Protein AF-A0ABD1VNV2-F1 (afdb_monomer_lite)

Sequence (232 aa):
MNDRLPTHNQDLENWLPITASRKAKWWYSAFHNVTATVGAGVLGYSVLATFACVVRGSQHHEPVSHGVRSHTTAGIVFDVFNSMGTIAFAFAGHSVALEIQATIPSTPEKTSKKPMWQGVIVAYIIVAICYFSVGISGFWAFGDRVDDDVLVTLQKPRWVICTANFMVFLHVLGSYQIPSIMWLIIRGPSRWGFHWIASWVSILVGVLITLVGPIGGARYIILSAKDYKMFS

Organism: NCBI:txid205694

Secondary structure (DSSP, 8-state):
---PPPPHHHHHHHHSTTTS-----HHHHHHHHHHHHHHHHHHHHHHHHHHHHHHHHHH-------S-S--SHHHHHHHHHHHHHHHHHHT--HHHHHHHHHHS---SSS-THHHHHHHHHHHHHHHHHHHHHHHHHHHHHHGGG--SSHHHHH--SHHHHHHHHHHHHHHHHHHHHHHHHHHHHHH-PPTTSHHHHHHHHHHHHHHHHHHHHHHHHHHHHHHHHHT-----

pLDDT: mean 76.1, std 12.24, range [39.81, 94.75]

InterPro domains:
  IPR013057 Amino acid transporter, transmembrane domain [PF01490] (58-179)

Foldseek 3Di:
DDPDDDDPVNVVLCPFPVNNDDPDDPVVVVLVVLVVVLVVLLLVVLVVLLVLLQVLLVPDVDPAAQDALDPDPVVSVVVVVVVVVVVCVLPVCPVVLVVVLVVDDDDPVRHPVVVSVVVVVVVVVSSCCSVCSNVVSLCSRHHSNQDPDNVVVSVPPLVVVVVSLVSVLSVLCSPQQVVLVVCCVPVVDDPPDPSVVVSVVSNVVSVVCSVVSVVVVVVVVVVVVVPPPPDD

Radius of gyration: 23.85 Å; chains: 1; bounding box: 63×41×82 Å

Structure (mmCIF, N/CA/C/O backbone):
data_AF-A0ABD1VNV2-F1
#
_entry.id   AF-A0ABD1VNV2-F1
#
loop_
_atom_site.group_PDB
_atom_site.id
_atom_site.type_symbol
_atom_site.label_atom_id
_atom_site.label_alt_id
_atom_site.label_comp_id
_atom_site.label_asym_id
_atom_site.label_entity_id
_atom_site.label_seq_id
_atom_site.pdbx_PDB_ins_code
_atom_site.Cartn_x
_atom_site.Cartn_y
_atom_site.Cartn_z
_atom_site.occupancy
_atom_site.B_iso_or_equiv
_atom_site.auth_seq_id
_atom_site.auth_comp_id
_atom_site.auth_asym_id
_atom_site.auth_atom_id
_atom_site.pdbx_PDB_model_num
ATOM 1 N N . MET A 1 1 ? -41.559 7.547 40.991 1.00 40.16 1 MET A N 1
ATOM 2 C CA . MET A 1 1 ? -40.271 7.506 40.268 1.00 40.16 1 MET A CA 1
ATOM 3 C C . MET A 1 1 ? -39.242 6.983 41.244 1.00 40.16 1 MET A C 1
ATOM 5 O O . MET A 1 1 ? -39.076 7.590 42.289 1.00 40.16 1 MET A O 1
ATOM 9 N N . ASN A 1 2 ? -38.703 5.792 40.994 1.00 43.06 2 ASN A N 1
ATOM 10 C CA . ASN A 1 2 ? -37.785 5.117 41.907 1.00 43.06 2 ASN A CA 1
ATOM 11 C C . ASN A 1 2 ? -36.441 5.015 41.182 1.00 43.06 2 ASN A C 1
ATOM 13 O O . ASN A 1 2 ? -36.171 4.009 40.528 1.00 43.06 2 ASN A O 1
ATOM 17 N N . ASP A 1 3 ? -35.660 6.094 41.226 1.00 52.25 3 ASP A N 1
ATOM 18 C CA . ASP A 1 3 ? -34.311 6.130 40.662 1.00 52.25 3 ASP A CA 1
ATOM 19 C C . ASP A 1 3 ? -33.386 5.352 41.600 1.00 52.25 3 ASP A C 1
ATOM 21 O O . ASP A 1 3 ? -32.731 5.904 42.485 1.00 52.25 3 ASP A O 1
ATOM 25 N N . ARG A 1 4 ? -33.392 4.021 41.459 1.00 60.12 4 ARG A N 1
ATOM 26 C CA . ARG A 1 4 ? -32.390 3.175 42.105 1.00 60.12 4 ARG A CA 1
ATOM 27 C C . ARG A 1 4 ? -31.055 3.457 41.429 1.00 60.12 4 ARG A C 1
ATOM 29 O O . ARG A 1 4 ? -30.933 3.274 40.220 1.00 60.12 4 ARG A O 1
ATOM 36 N N . LEU A 1 5 ? -30.077 3.888 42.221 1.00 61.88 5 LEU A N 1
ATOM 37 C CA . LEU A 1 5 ? -28.687 3.987 41.789 1.00 61.88 5 LEU A CA 1
ATOM 38 C C . LEU A 1 5 ? -28.257 2.647 41.166 1.00 61.88 5 LEU A C 1
ATOM 40 O O . LEU A 1 5 ? -28.609 1.595 41.717 1.00 61.88 5 LEU A O 1
ATOM 44 N N . PRO A 1 6 ? -27.551 2.670 40.024 1.00 61.25 6 PRO A N 1
ATOM 45 C CA . PRO A 1 6 ? -27.071 1.452 39.396 1.00 61.25 6 PRO A CA 1
ATOM 46 C C . PRO A 1 6 ? -26.221 0.667 40.396 1.00 61.25 6 PRO A C 1
ATOM 48 O O . PRO A 1 6 ? -25.455 1.221 41.184 1.00 61.25 6 PRO A O 1
ATOM 51 N N . THR A 1 7 ? -26.428 -0.646 40.421 1.00 75.12 7 THR A N 1
ATOM 52 C CA . THR A 1 7 ? -25.630 -1.528 41.280 1.00 75.12 7 THR A CA 1
ATOM 53 C C . THR A 1 7 ? -24.227 -1.672 40.692 1.00 75.12 7 THR A C 1
ATOM 55 O O . THR A 1 7 ? -24.073 -1.656 39.474 1.00 75.12 7 THR A O 1
ATOM 58 N N . HIS A 1 8 ? -23.209 -1.887 41.530 1.00 72.62 8 HIS A N 1
ATOM 59 C CA . HIS A 1 8 ? -21.820 -2.084 41.084 1.00 72.62 8 HIS A CA 1
ATOM 60 C C . HIS A 1 8 ? -21.680 -3.114 39.941 1.00 72.62 8 HIS A C 1
ATOM 62 O O . HIS A 1 8 ? -20.870 -2.942 39.034 1.00 72.62 8 HIS A O 1
ATOM 68 N N . ASN A 1 9 ? -22.530 -4.147 39.940 1.00 68.12 9 ASN A N 1
ATOM 69 C CA . ASN A 1 9 ? -22.583 -5.151 38.877 1.00 68.12 9 ASN A CA 1
ATOM 70 C C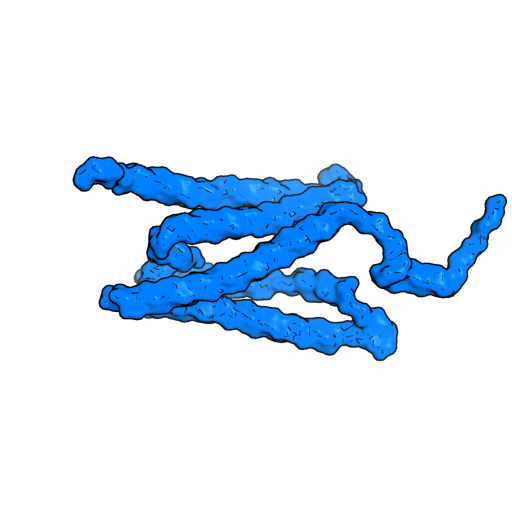 . ASN A 1 9 ? -23.111 -4.595 37.544 1.00 68.12 9 ASN A C 1
ATOM 72 O O . ASN A 1 9 ? -22.577 -4.949 36.502 1.00 68.12 9 ASN A O 1
ATOM 76 N N . GLN A 1 10 ? -24.096 -3.693 37.556 1.00 69.94 10 GLN A N 1
ATOM 77 C CA . GLN A 1 10 ? -24.565 -3.018 36.338 1.00 69.94 10 GLN A CA 1
ATOM 78 C C . GLN A 1 10 ? -23.513 -2.067 35.769 1.00 69.94 10 GLN A C 1
ATOM 80 O O . GLN A 1 10 ? -23.384 -1.963 34.551 1.00 69.94 10 GLN A O 1
ATOM 85 N N . ASP A 1 11 ? -22.741 -1.391 36.620 1.00 68.88 11 ASP A N 1
ATOM 86 C CA . ASP A 1 11 ? -21.642 -0.536 36.163 1.00 68.88 11 ASP A CA 1
ATOM 87 C C . ASP A 1 11 ? -20.523 -1.368 35.523 1.00 68.88 11 ASP A C 1
ATOM 89 O O . ASP A 1 11 ? -20.011 -1.005 34.463 1.00 68.88 11 ASP A O 1
ATOM 93 N N . LEU A 1 12 ? -20.198 -2.525 36.108 1.00 62.56 12 LEU A N 1
ATOM 94 C CA . LEU A 1 12 ? -19.259 -3.494 35.536 1.00 62.56 12 LEU A CA 1
ATOM 95 C C . LEU A 1 12 ? -19.761 -4.074 34.205 1.00 62.56 12 LEU A C 1
ATOM 97 O O . LEU A 1 12 ? -19.004 -4.117 33.235 1.00 62.56 12 LEU A O 1
ATOM 101 N N . GLU A 1 13 ? -21.032 -4.472 34.123 1.00 63.62 13 GLU A N 1
ATOM 102 C CA . GLU A 1 13 ? -21.649 -4.993 32.896 1.00 63.62 13 GLU A CA 1
ATOM 103 C C . GLU A 1 13 ? -21.717 -3.938 31.783 1.00 63.62 13 GLU A C 1
ATOM 105 O O . GLU A 1 13 ? -21.478 -4.249 30.616 1.00 63.62 13 GLU A O 1
ATOM 110 N N . ASN A 1 14 ? -21.991 -2.679 32.122 1.00 64.12 14 ASN A N 1
ATOM 111 C CA . ASN A 1 14 ? -22.011 -1.579 31.158 1.00 64.12 14 ASN A CA 1
ATOM 112 C C . ASN A 1 14 ? -20.605 -1.144 30.721 1.00 64.12 14 ASN A C 1
ATOM 114 O O . ASN A 1 14 ? -20.442 -0.610 29.621 1.00 64.12 14 ASN A O 1
ATOM 118 N N . TRP A 1 15 ? -19.593 -1.356 31.563 1.00 62.69 15 TRP A N 1
ATOM 119 C CA . TRP A 1 15 ? -18.197 -1.048 31.255 1.00 62.69 15 TRP A CA 1
ATOM 120 C C . TRP A 1 15 ? -17.535 -2.126 30.392 1.00 62.69 15 TRP A C 1
ATOM 122 O O . TRP A 1 15 ? -16.713 -1.818 29.526 1.00 62.69 15 TRP A O 1
ATOM 132 N N . LEU A 1 16 ? -17.908 -3.391 30.590 1.00 64.75 16 LEU A N 1
ATOM 133 C CA . LEU A 1 16 ? -17.385 -4.507 29.815 1.00 64.75 16 LEU A CA 1
ATOM 134 C C . LEU A 1 16 ? -17.865 -4.417 28.351 1.00 64.75 16 LEU A C 1
ATOM 136 O O . LEU A 1 16 ? -19.069 -4.464 28.084 1.00 64.75 16 LEU A O 1
ATOM 140 N N . PRO A 1 17 ? -16.949 -4.356 27.362 1.00 53.34 17 PRO A N 1
ATOM 141 C CA . PRO A 1 17 ? -17.312 -4.178 25.952 1.00 53.34 17 PRO A CA 1
ATOM 142 C C . PRO A 1 17 ? -18.168 -5.314 25.366 1.00 53.34 17 PRO A C 1
ATOM 144 O O . PRO A 1 17 ? -18.742 -5.146 24.294 1.00 53.34 17 PRO A O 1
ATOM 147 N N . ILE A 1 18 ? -18.259 -6.445 26.069 1.00 50.12 18 ILE A N 1
ATOM 148 C CA . ILE A 1 18 ? -18.971 -7.666 25.672 1.00 50.12 18 ILE A CA 1
ATOM 149 C C . ILE A 1 18 ? -20.440 -7.651 26.138 1.00 50.12 18 ILE A C 1
ATOM 151 O O . ILE A 1 18 ? -21.300 -8.218 25.473 1.00 50.12 18 ILE A O 1
ATOM 155 N N . THR A 1 19 ? -20.730 -7.006 27.273 1.00 48.44 19 THR A N 1
ATOM 156 C CA . THR A 1 19 ? -22.058 -6.975 27.922 1.00 48.44 19 THR A CA 1
ATOM 157 C C . THR A 1 19 ? -22.759 -5.625 27.782 1.00 48.44 19 THR A C 1
ATOM 159 O O . THR A 1 19 ? -23.974 -5.541 27.953 1.00 48.44 19 THR A O 1
ATOM 162 N N . ALA A 1 20 ? -22.031 -4.575 27.394 1.00 56.38 20 ALA A N 1
ATOM 163 C CA . ALA A 1 20 ? -22.611 -3.276 27.095 1.00 56.38 20 ALA A CA 1
ATOM 164 C C . ALA A 1 20 ? -23.600 -3.372 25.916 1.00 56.38 20 ALA A C 1
ATOM 166 O O . ALA A 1 20 ? -23.209 -3.628 24.774 1.00 56.38 20 ALA A O 1
ATOM 167 N N . SER A 1 21 ? -24.884 -3.104 26.175 1.00 48.59 21 SER A N 1
ATOM 168 C CA . SER A 1 21 ? -25.928 -2.991 25.149 1.00 48.59 21 SER A CA 1
ATOM 169 C C . SER A 1 21 ? -25.609 -1.838 24.188 1.00 48.59 21 SER A C 1
ATOM 171 O O . SER A 1 21 ? -26.029 -0.693 24.376 1.00 48.59 21 SER A O 1
ATOM 173 N N . ARG A 1 22 ? -24.881 -2.127 23.110 1.00 61.78 22 ARG A N 1
ATOM 174 C CA . ARG A 1 22 ? -24.717 -1.204 21.987 1.00 61.78 22 ARG A CA 1
ATOM 175 C C . ARG A 1 22 ? -25.823 -1.499 20.983 1.00 61.78 22 ARG A C 1
ATOM 177 O O . ARG A 1 22 ? -25.926 -2.619 20.49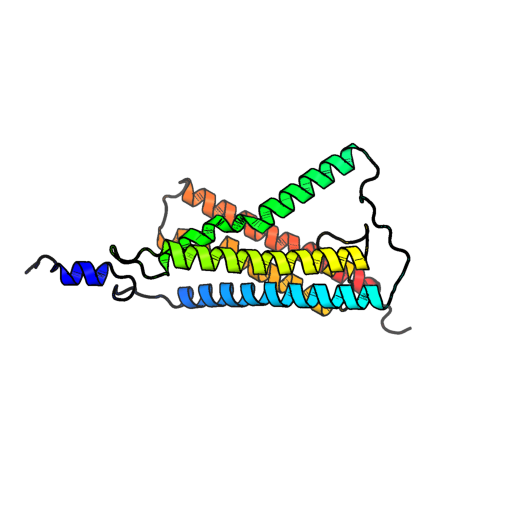3 1.00 61.78 22 ARG A O 1
ATOM 184 N N . LYS A 1 23 ? -26.632 -0.494 20.624 1.00 57.44 23 LYS A N 1
ATOM 185 C CA . LYS A 1 23 ? -27.475 -0.561 19.415 1.00 57.44 23 LYS A CA 1
ATOM 186 C C . LYS A 1 23 ? -26.546 -0.635 18.199 1.00 57.44 23 LYS A C 1
ATOM 188 O O . LYS A 1 23 ? -26.222 0.391 17.604 1.00 57.44 23 LYS A O 1
ATOM 193 N N . ALA A 1 24 ? -26.057 -1.832 17.882 1.00 57.41 24 ALA A N 1
ATOM 194 C CA . ALA A 1 24 ? -25.200 -2.081 16.738 1.00 57.41 24 ALA A CA 1
ATOM 195 C C . ALA A 1 24 ? -26.023 -1.846 15.472 1.00 57.41 24 ALA A C 1
ATOM 197 O O . ALA A 1 24 ? -27.024 -2.509 15.210 1.00 57.41 24 ALA A O 1
ATOM 198 N N . LYS A 1 25 ? -25.636 -0.825 14.718 1.00 73.81 25 LYS A N 1
ATOM 199 C CA . LYS A 1 25 ? -26.301 -0.452 13.476 1.00 73.81 25 LYS A CA 1
ATOM 200 C C . LYS A 1 25 ? -25.646 -1.219 12.320 1.00 73.81 25 LYS A C 1
ATOM 202 O O . LYS A 1 25 ? -24.433 -1.415 12.333 1.00 73.81 25 LYS A O 1
ATOM 207 N N . TRP A 1 26 ? -26.432 -1.660 11.336 1.00 72.56 26 TRP A N 1
ATOM 208 C CA . TRP A 1 26 ? -25.998 -2.578 10.263 1.00 72.56 26 TRP A CA 1
ATOM 209 C C . TRP A 1 26 ? -24.734 -2.122 9.510 1.00 72.56 26 TRP A C 1
ATOM 211 O O . TRP A 1 26 ? -23.932 -2.939 9.060 1.00 72.56 26 TRP A O 1
ATOM 221 N N . TRP A 1 27 ? -24.505 -0.814 9.432 1.00 64.81 27 TRP A N 1
ATOM 222 C CA . TRP A 1 27 ? -23.344 -0.237 8.763 1.00 64.81 27 TRP A CA 1
ATOM 223 C C . TRP A 1 27 ? -22.005 -0.485 9.467 1.00 64.81 27 TRP A C 1
ATOM 225 O O . TRP A 1 27 ? -20.975 -0.435 8.803 1.00 64.81 27 TRP A O 1
ATOM 235 N N . TYR A 1 28 ? -21.980 -0.782 10.774 1.00 67.00 28 TYR A N 1
ATOM 236 C CA . TYR A 1 28 ? -20.734 -1.169 11.451 1.00 67.00 28 TYR A CA 1
ATOM 237 C C . TYR A 1 28 ? -20.197 -2.492 10.895 1.00 67.00 28 TYR A C 1
ATOM 239 O O . TYR A 1 28 ? -19.009 -2.610 10.613 1.00 67.00 28 TYR A O 1
ATOM 247 N N . SER A 1 29 ? -21.084 -3.464 10.663 1.00 65.56 29 SER A N 1
ATOM 248 C CA . SER A 1 29 ? -20.717 -4.738 10.037 1.00 65.56 29 SER A CA 1
ATOM 249 C C . SER A 1 29 ? -20.282 -4.546 8.582 1.00 65.56 29 SER A C 1
ATOM 251 O O . SER A 1 29 ? -19.279 -5.122 8.166 1.00 65.56 29 SER A O 1
ATOM 253 N N . ALA A 1 30 ? -20.969 -3.675 7.834 1.00 66.94 30 ALA A N 1
ATOM 254 C CA . ALA A 1 30 ? -20.568 -3.333 6.472 1.00 66.94 30 ALA A CA 1
ATOM 255 C C . ALA A 1 30 ? -19.150 -2.734 6.422 1.00 66.94 30 ALA A C 1
ATOM 257 O O . ALA A 1 30 ? -18.347 -3.148 5.593 1.00 66.94 30 ALA A O 1
ATOM 258 N N . PHE A 1 31 ? -18.813 -1.823 7.342 1.00 69.69 31 PHE A N 1
ATOM 259 C CA . PHE A 1 31 ? -17.482 -1.216 7.416 1.00 69.69 31 PHE A CA 1
ATOM 260 C C . PHE A 1 31 ? -16.385 -2.249 7.707 1.00 69.69 31 PHE A C 1
ATOM 262 O O . PHE A 1 31 ? -15.401 -2.314 6.975 1.00 69.69 31 PHE A O 1
ATOM 269 N N . HIS A 1 32 ? -16.574 -3.116 8.707 1.00 67.38 32 HIS A N 1
ATOM 270 C CA . HIS A 1 32 ? -15.598 -4.166 9.016 1.00 67.38 32 HIS A CA 1
ATOM 271 C C . HIS A 1 32 ? -15.407 -5.156 7.860 1.00 67.38 32 HIS A C 1
ATOM 273 O O . HIS A 1 32 ? -14.273 -5.530 7.566 1.00 67.38 32 HIS A O 1
ATOM 279 N N . ASN A 1 33 ? -16.483 -5.534 7.161 1.00 67.62 33 ASN A N 1
ATOM 280 C CA . ASN A 1 33 ? -16.396 -6.414 5.995 1.00 67.62 33 ASN A CA 1
ATOM 281 C C . ASN A 1 33 ? -15.655 -5.754 4.827 1.00 67.62 33 ASN A C 1
ATOM 283 O O . ASN A 1 33 ? -14.863 -6.419 4.159 1.00 67.62 33 ASN A O 1
ATOM 287 N N . VAL A 1 34 ? -15.865 -4.455 4.593 1.00 67.00 34 VAL A N 1
ATOM 288 C CA . VAL A 1 34 ? -15.123 -3.698 3.575 1.00 67.00 34 VAL A CA 1
ATOM 289 C C . VAL A 1 34 ? -13.639 -3.649 3.935 1.00 67.00 34 VAL A C 1
ATOM 291 O O . VAL A 1 34 ? -12.812 -4.035 3.113 1.00 67.00 34 VAL A O 1
ATOM 294 N N . THR A 1 35 ? -13.289 -3.281 5.168 1.00 68.81 35 THR A N 1
ATOM 295 C CA . THR A 1 35 ? -11.889 -3.239 5.622 1.00 68.81 35 THR A CA 1
ATOM 296 C C . THR A 1 35 ? -11.214 -4.609 5.518 1.00 68.81 35 THR A C 1
ATOM 298 O O . THR A 1 35 ? -10.088 -4.703 5.033 1.00 68.81 35 THR A O 1
ATOM 301 N N . ALA A 1 36 ? -11.910 -5.686 5.894 1.00 68.69 36 ALA A N 1
ATOM 302 C CA . ALA A 1 36 ? -11.390 -7.049 5.800 1.00 68.69 36 ALA A CA 1
ATOM 303 C C . ALA A 1 36 ? -11.194 -7.511 4.345 1.00 68.69 36 ALA A C 1
ATOM 305 O O . ALA A 1 36 ? -10.143 -8.054 4.007 1.00 68.69 36 ALA A O 1
ATOM 306 N N . THR A 1 37 ? -12.173 -7.259 3.469 1.00 67.81 37 THR A N 1
ATOM 307 C CA . THR A 1 37 ? -12.099 -7.625 2.041 1.00 67.81 37 THR A CA 1
ATOM 308 C C . THR A 1 37 ? -10.954 -6.898 1.353 1.00 67.81 37 THR A C 1
ATOM 310 O O . THR A 1 37 ? -10.222 -7.473 0.551 1.00 67.81 37 THR A O 1
ATOM 313 N N . VAL A 1 38 ? -10.765 -5.630 1.699 1.00 67.56 38 VAL A N 1
ATOM 314 C CA . VAL A 1 38 ? -9.693 -4.821 1.142 1.00 67.56 38 VAL A CA 1
ATOM 315 C C . VAL A 1 38 ? -8.325 -5.255 1.673 1.00 67.56 38 VAL A C 1
ATOM 317 O O . VAL A 1 38 ? -7.397 -5.396 0.882 1.00 67.56 38 VAL A O 1
ATOM 320 N N . GLY A 1 39 ? -8.204 -5.559 2.969 1.00 69.06 39 GLY A N 1
ATOM 321 C CA . GLY A 1 39 ? -6.976 -6.120 3.541 1.00 69.06 39 GLY A CA 1
ATOM 322 C C . GLY A 1 39 ? -6.574 -7.448 2.889 1.00 69.06 39 GLY A C 1
ATOM 323 O O . GLY A 1 39 ? -5.413 -7.635 2.529 1.00 69.06 39 GLY A O 1
ATOM 324 N N . ALA A 1 40 ? -7.538 -8.342 2.649 1.00 69.69 40 ALA A N 1
ATOM 325 C CA . ALA A 1 40 ? -7.308 -9.577 1.899 1.00 69.69 40 ALA A CA 1
ATOM 326 C C . ALA A 1 40 ? -6.899 -9.303 0.439 1.00 69.69 40 ALA A C 1
ATOM 328 O O . ALA A 1 40 ? -6.005 -9.966 -0.087 1.00 69.69 40 ALA A O 1
ATOM 329 N N . GLY A 1 41 ? -7.504 -8.293 -0.196 1.00 73.69 41 GLY A N 1
ATOM 330 C CA . GLY A 1 41 ? -7.157 -7.846 -1.544 1.00 73.69 41 GLY A CA 1
ATOM 331 C C . GLY A 1 41 ? -5.705 -7.380 -1.669 1.00 73.69 41 GLY A C 1
ATOM 332 O O . GLY A 1 41 ? -5.031 -7.771 -2.616 1.00 73.69 41 GLY A O 1
ATOM 333 N N . VAL A 1 42 ? -5.190 -6.621 -0.695 1.00 73.69 42 VAL A N 1
ATOM 334 C CA . VAL A 1 42 ? -3.793 -6.139 -0.686 1.00 73.69 42 VAL A CA 1
ATOM 335 C C . VAL A 1 42 ? -2.789 -7.293 -0.575 1.00 73.69 42 VAL A C 1
ATOM 337 O O . VAL A 1 42 ? -1.766 -7.287 -1.258 1.00 73.69 42 VAL A O 1
ATOM 340 N N . LEU A 1 43 ? -3.087 -8.313 0.234 1.00 80.06 43 LEU A N 1
ATOM 341 C CA . LEU A 1 43 ? -2.235 -9.504 0.349 1.00 80.06 43 LEU A CA 1
ATOM 342 C C . LEU A 1 43 ? -2.289 -10.382 -0.909 1.00 80.06 43 LEU A C 1
ATOM 344 O O . LEU A 1 43 ? -1.264 -10.879 -1.365 1.00 80.06 43 LEU A O 1
ATOM 348 N N . GLY A 1 44 ? -3.471 -10.564 -1.503 1.00 81.62 44 GLY A N 1
ATOM 349 C CA . GLY A 1 44 ? -3.593 -11.276 -2.779 1.00 81.62 44 GLY A CA 1
ATOM 350 C C . GLY A 1 44 ? -2.874 -10.544 -3.915 1.00 81.62 44 GLY A C 1
ATOM 351 O O . GLY A 1 44 ? -2.251 -11.168 -4.775 1.00 81.62 44 GLY A O 1
ATOM 352 N N . TYR A 1 45 ? -2.914 -9.214 -3.879 1.00 80.94 45 TYR A N 1
ATOM 353 C CA . TYR A 1 45 ? -2.254 -8.349 -4.840 1.00 80.94 45 TYR A CA 1
ATOM 354 C C . TYR A 1 45 ? -0.731 -8.483 -4.810 1.00 80.94 45 TYR A C 1
ATOM 356 O O . TYR A 1 45 ? -0.124 -8.653 -5.867 1.00 80.94 45 TYR A O 1
ATOM 364 N N . SER A 1 46 ? -0.115 -8.465 -3.623 1.00 88.19 46 SER A N 1
ATOM 365 C CA . SER A 1 46 ? 1.341 -8.600 -3.503 1.00 88.19 46 SER A CA 1
ATOM 366 C C . SER A 1 46 ? 1.829 -9.936 -4.063 1.00 88.19 46 SER A C 1
ATOM 368 O O . SER A 1 46 ? 2.751 -9.958 -4.874 1.00 88.19 46 SER A O 1
ATOM 370 N N . VAL A 1 47 ? 1.151 -11.039 -3.732 1.00 88.44 47 VAL A N 1
ATOM 371 C CA . VAL A 1 47 ? 1.486 -12.376 -4.247 1.00 88.44 47 VAL A CA 1
ATOM 372 C C . VAL A 1 47 ? 1.374 -12.432 -5.772 1.00 88.44 47 VAL A C 1
ATOM 374 O O . VAL A 1 47 ? 2.282 -12.935 -6.438 1.00 88.44 47 VAL A O 1
ATOM 377 N N . LEU A 1 48 ? 0.288 -11.897 -6.338 1.00 86.31 48 LEU A N 1
ATOM 378 C CA . LEU A 1 48 ? 0.083 -11.874 -7.785 1.00 86.31 48 LEU A CA 1
ATOM 379 C C . LEU A 1 48 ? 1.147 -11.029 -8.495 1.00 86.31 48 LEU A C 1
ATOM 381 O O . LEU A 1 48 ? 1.691 -11.465 -9.509 1.00 86.31 48 LEU A O 1
ATOM 385 N N . ALA A 1 49 ? 1.455 -9.848 -7.958 1.00 87.62 49 ALA A N 1
ATOM 386 C CA . ALA A 1 49 ? 2.472 -8.957 -8.501 1.00 87.62 49 ALA A CA 1
ATOM 387 C C . ALA A 1 49 ? 3.857 -9.613 -8.467 1.00 87.62 49 ALA A C 1
ATOM 389 O O . ALA A 1 49 ? 4.534 -9.647 -9.494 1.00 87.62 49 ALA A O 1
ATOM 390 N N . THR A 1 50 ? 4.250 -10.212 -7.337 1.00 92.06 50 THR A N 1
ATOM 391 C CA . THR A 1 50 ? 5.514 -10.949 -7.220 1.00 92.06 50 THR A CA 1
ATOM 392 C C . THR A 1 50 ? 5.590 -12.080 -8.236 1.00 92.06 50 THR A C 1
ATOM 394 O O . THR A 1 50 ? 6.571 -12.181 -8.971 1.00 92.06 50 THR A O 1
ATOM 397 N N . PHE A 1 51 ? 4.552 -12.912 -8.324 1.00 90.06 51 PHE A N 1
ATOM 398 C CA . PHE A 1 51 ? 4.532 -14.028 -9.266 1.00 90.06 51 PHE A CA 1
ATOM 399 C C . PHE A 1 51 ? 4.643 -13.547 -10.717 1.00 90.06 51 PHE A C 1
ATOM 401 O O . PHE A 1 51 ? 5.452 -14.067 -11.484 1.00 90.06 51 PHE A O 1
ATOM 408 N N . ALA A 1 52 ? 3.882 -12.515 -11.087 1.00 88.06 52 ALA A N 1
ATOM 409 C CA . ALA A 1 52 ? 3.912 -11.947 -12.428 1.00 88.06 52 ALA A CA 1
ATOM 410 C C . ALA A 1 52 ? 5.291 -11.364 -12.782 1.00 88.06 52 ALA A C 1
ATOM 412 O O . ALA A 1 52 ? 5.773 -11.589 -13.893 1.00 88.06 52 ALA A O 1
ATOM 413 N N . CYS A 1 53 ? 5.947 -10.676 -11.841 1.00 89.81 53 CYS A N 1
ATOM 414 C CA . CYS A 1 53 ? 7.299 -10.146 -12.031 1.00 89.81 53 CYS A CA 1
ATOM 415 C C . CYS A 1 53 ? 8.328 -11.266 -12.206 1.00 89.81 53 CYS A C 1
ATOM 417 O O . CYS A 1 53 ? 9.110 -11.231 -13.152 1.00 89.81 53 CYS A O 1
ATOM 419 N N . VAL A 1 54 ? 8.289 -12.297 -11.355 1.00 91.56 54 VAL A N 1
ATOM 420 C CA . VAL A 1 54 ? 9.204 -13.447 -11.446 1.00 91.56 54 VAL A CA 1
ATOM 421 C C . VAL A 1 54 ? 9.046 -14.175 -12.781 1.00 91.56 54 VAL A C 1
ATOM 423 O O . VAL A 1 54 ? 10.039 -14.459 -13.451 1.00 91.56 54 VAL A O 1
ATOM 426 N N . VAL A 1 55 ? 7.809 -14.440 -13.208 1.00 88.75 55 VAL A N 1
ATOM 427 C CA . VAL A 1 55 ? 7.541 -15.097 -14.495 1.00 88.75 55 VAL A CA 1
ATOM 428 C C . VAL A 1 55 ? 8.038 -14.238 -15.656 1.00 88.75 55 VAL A C 1
ATOM 430 O O . VAL A 1 55 ? 8.704 -14.755 -16.553 1.00 88.75 55 VAL A O 1
ATOM 433 N N . ARG A 1 56 ? 7.775 -12.926 -15.634 1.00 85.25 56 ARG A N 1
ATOM 434 C CA . ARG A 1 56 ? 8.247 -12.006 -16.677 1.00 85.25 56 ARG A CA 1
ATOM 435 C C . ARG A 1 56 ? 9.763 -11.941 -16.761 1.00 85.25 56 ARG A C 1
ATOM 437 O O . ARG A 1 56 ? 10.287 -12.125 -17.856 1.00 85.25 56 ARG A O 1
ATOM 444 N N . GLY A 1 57 ? 10.442 -11.724 -15.636 1.00 86.50 57 GLY A N 1
ATOM 445 C CA . GLY A 1 57 ? 11.903 -11.675 -15.596 1.00 86.50 57 GLY A CA 1
ATOM 446 C C . GLY A 1 57 ? 12.529 -13.003 -16.028 1.00 86.50 57 GLY A C 1
ATOM 447 O O . GLY A 1 57 ? 13.524 -13.018 -16.742 1.00 86.50 57 GLY A O 1
ATOM 448 N N . SER A 1 58 ? 11.900 -14.139 -15.706 1.00 86.56 58 SER A N 1
ATOM 449 C CA . SER A 1 58 ? 12.381 -15.452 -16.147 1.00 86.56 58 SER A CA 1
ATOM 450 C C . SER A 1 58 ? 12.210 -15.688 -17.652 1.00 86.56 58 SER A C 1
ATOM 452 O O . SER A 1 58 ? 13.097 -16.282 -18.262 1.00 86.56 58 SER A O 1
ATOM 454 N N . GLN A 1 59 ? 11.095 -15.258 -18.253 1.00 82.88 59 GLN A N 1
ATOM 455 C CA . GLN A 1 59 ? 10.769 -15.530 -19.661 1.00 82.88 59 GLN A CA 1
ATOM 456 C C . GLN A 1 59 ? 11.380 -14.527 -20.649 1.00 82.88 59 GLN A C 1
ATOM 458 O O . GLN A 1 59 ? 11.651 -14.888 -21.792 1.00 82.88 59 GLN A O 1
ATOM 463 N N . HIS A 1 60 ? 11.590 -13.278 -20.234 1.00 70.12 60 HIS A N 1
ATOM 464 C CA . HIS A 1 60 ? 12.087 -12.197 -21.081 1.00 70.12 60 HIS A CA 1
ATOM 465 C C . HIS A 1 60 ? 13.300 -11.524 -20.430 1.00 70.12 60 HIS A C 1
ATOM 467 O O . HIS A 1 60 ? 13.201 -10.412 -19.918 1.00 70.12 60 HIS A O 1
ATOM 473 N N . HIS A 1 61 ? 14.455 -12.194 -20.470 1.00 63.66 61 HIS A N 1
ATOM 474 C CA . HIS A 1 61 ? 15.742 -11.595 -20.100 1.00 63.66 61 HIS A CA 1
ATOM 475 C C . HIS A 1 61 ? 16.219 -10.638 -21.207 1.00 63.66 61 HIS A C 1
ATOM 477 O O . HIS A 1 61 ? 17.160 -10.930 -21.945 1.00 63.66 61 HIS A O 1
ATOM 483 N N . GLU A 1 62 ? 15.556 -9.493 -21.358 1.00 70.31 62 GLU A N 1
ATOM 484 C CA . GLU A 1 62 ? 16.209 -8.359 -22.010 1.00 70.31 62 GLU A CA 1
ATOM 485 C C . GLU A 1 62 ? 17.251 -7.758 -21.053 1.00 70.31 62 GLU A C 1
ATOM 487 O O . GLU A 1 62 ? 17.047 -7.779 -19.837 1.00 70.31 62 GLU A O 1
ATOM 492 N N . PRO A 1 63 ? 18.382 -7.233 -21.556 1.00 73.94 63 PRO A N 1
ATOM 493 C CA . PRO A 1 63 ? 19.370 -6.580 -20.708 1.00 73.94 63 PRO A CA 1
ATOM 494 C C . PRO A 1 63 ? 18.755 -5.341 -20.041 1.00 73.94 63 PRO A C 1
ATOM 496 O O . PRO A 1 63 ? 18.552 -4.304 -20.674 1.00 73.94 63 PRO A O 1
ATOM 499 N N . VAL A 1 64 ? 18.452 -5.467 -18.748 1.00 85.06 64 VAL A N 1
ATOM 500 C CA . VAL A 1 64 ? 17.912 -4.402 -17.896 1.00 85.06 64 VAL A CA 1
ATOM 501 C C . VAL A 1 64 ? 19.031 -3.726 -17.099 1.00 85.06 64 VAL A C 1
ATOM 503 O O . VAL A 1 64 ? 19.929 -4.374 -16.555 1.00 85.06 64 VAL A O 1
ATOM 506 N N . SER A 1 65 ? 18.990 -2.395 -17.055 1.00 87.62 65 SER A N 1
ATOM 507 C CA . SER A 1 65 ? 19.925 -1.574 -16.286 1.00 87.62 65 SER A CA 1
ATOM 508 C C . SER A 1 65 ? 19.463 -1.504 -14.833 1.00 87.62 65 SER A C 1
ATOM 510 O O . SER A 1 65 ? 18.300 -1.231 -14.558 1.00 87.62 65 SER A O 1
ATOM 512 N N . HIS A 1 66 ? 20.377 -1.746 -13.897 1.00 86.19 66 HIS A N 1
ATOM 513 C CA . HIS A 1 66 ? 20.093 -1.753 -12.457 1.00 86.19 66 HIS A CA 1
ATOM 514 C C . HIS A 1 66 ? 20.659 -0.506 -11.762 1.00 86.19 66 HIS A C 1
ATOM 516 O O . HIS A 1 66 ? 21.227 -0.582 -10.673 1.00 86.19 66 HIS A O 1
ATOM 522 N N . GLY A 1 67 ? 20.559 0.642 -12.430 1.00 84.69 67 GLY A N 1
ATOM 523 C CA . GLY A 1 67 ? 21.074 1.917 -11.945 1.00 84.69 67 GLY A CA 1
ATOM 524 C C . GLY A 1 67 ? 20.050 2.755 -11.183 1.00 84.69 67 GLY A C 1
ATOM 525 O O . GLY A 1 67 ? 18.885 2.393 -11.024 1.00 84.69 67 GLY A O 1
ATOM 526 N N . VAL A 1 68 ? 20.504 3.925 -10.736 1.00 85.00 68 VAL A N 1
ATOM 527 C CA . VAL A 1 68 ? 19.611 4.988 -10.265 1.00 85.00 68 VAL A CA 1
ATOM 528 C C . VAL A 1 68 ? 18.943 5.625 -11.481 1.00 85.00 68 VAL A C 1
ATOM 530 O O . VAL A 1 68 ? 19.615 5.921 -12.468 1.00 85.00 68 VAL A O 1
ATOM 533 N N . ARG A 1 69 ? 17.627 5.846 -11.405 1.00 85.12 69 ARG A N 1
ATOM 534 C CA . ARG A 1 69 ? 16.825 6.402 -12.505 1.00 85.12 69 ARG A CA 1
ATOM 535 C C . ARG A 1 69 ? 17.272 7.810 -12.918 1.00 85.12 69 ARG A C 1
ATOM 537 O O . ARG A 1 69 ? 17.286 8.127 -14.104 1.00 85.12 69 ARG A O 1
ATOM 544 N N . SER A 1 70 ? 17.624 8.661 -11.957 1.00 87.56 70 SER A N 1
ATOM 545 C CA . SER A 1 70 ? 18.088 10.023 -12.227 1.00 87.56 70 SER A CA 1
ATOM 546 C C . SER A 1 70 ? 19.578 10.093 -12.566 1.00 87.56 70 SER A C 1
ATOM 548 O O . SER A 1 70 ? 20.421 9.583 -11.834 1.00 87.56 70 SER A O 1
ATOM 550 N N . HIS A 1 71 ? 19.917 10.838 -13.623 1.00 89.75 71 HIS A N 1
ATOM 551 C CA . HIS A 1 71 ? 21.308 11.082 -14.041 1.00 89.75 71 HIS A CA 1
ATOM 552 C C . HIS A 1 71 ? 21.897 12.412 -13.537 1.00 89.75 71 HIS A C 1
ATOM 554 O O . HIS A 1 71 ? 23.067 12.700 -13.780 1.00 89.75 71 HIS A O 1
ATOM 560 N N . THR A 1 72 ? 21.105 13.243 -12.852 1.00 94.31 72 THR A N 1
ATOM 561 C CA . THR A 1 72 ? 21.571 14.508 -12.262 1.00 94.31 72 THR A CA 1
ATOM 562 C C . THR A 1 72 ? 21.671 14.391 -10.748 1.00 94.31 72 THR A C 1
ATOM 564 O O . THR A 1 72 ? 20.850 13.728 -10.119 1.00 94.31 72 THR A O 1
ATOM 567 N N . THR A 1 73 ? 22.628 15.093 -10.136 1.00 93.75 73 THR A N 1
ATOM 568 C CA . THR A 1 73 ? 22.788 15.113 -8.672 1.00 93.75 73 THR A CA 1
ATOM 569 C C . THR A 1 73 ? 21.510 15.553 -7.958 1.00 93.75 73 THR A C 1
ATOM 571 O O . THR A 1 73 ? 21.121 14.943 -6.969 1.00 93.75 73 THR A O 1
ATOM 574 N N . ALA A 1 74 ? 20.820 16.574 -8.478 1.00 94.06 74 ALA A N 1
ATOM 575 C CA . ALA A 1 74 ? 19.556 17.036 -7.909 1.00 94.06 74 ALA A CA 1
ATOM 576 C C . ALA A 1 74 ? 18.451 15.971 -8.010 1.00 94.06 74 ALA A C 1
ATOM 578 O O . ALA A 1 74 ? 17.759 15.732 -7.025 1.00 94.06 74 ALA A O 1
ATOM 579 N N . GLY A 1 75 ? 18.323 15.297 -9.160 1.00 91.88 75 GLY A N 1
ATOM 580 C CA . GLY A 1 75 ? 17.351 14.216 -9.340 1.00 91.88 75 GLY A CA 1
ATOM 581 C C . GLY A 1 75 ? 17.597 13.053 -8.383 1.00 91.88 75 GLY A C 1
ATOM 582 O O . GLY A 1 75 ? 16.672 12.612 -7.717 1.00 91.88 75 GLY A O 1
ATOM 583 N N . ILE A 1 76 ? 18.857 12.641 -8.211 1.00 92.69 76 ILE A N 1
ATOM 584 C CA . ILE A 1 76 ? 19.230 11.584 -7.257 1.00 92.69 76 ILE A CA 1
ATOM 585 C C . ILE A 1 76 ? 18.835 11.970 -5.824 1.00 92.69 76 ILE A C 1
ATOM 587 O O . ILE A 1 76 ? 18.294 11.147 -5.091 1.00 92.69 76 ILE A O 1
ATOM 591 N N . VAL A 1 77 ? 19.066 13.223 -5.417 1.00 94.75 77 VAL A N 1
ATOM 592 C CA . VAL A 1 77 ? 18.657 13.709 -4.089 1.00 94.75 77 VAL A CA 1
ATOM 593 C C . VAL A 1 77 ? 17.136 13.637 -3.925 1.00 94.75 77 VAL A C 1
ATOM 595 O O . VAL A 1 77 ? 16.659 13.139 -2.906 1.00 94.75 77 VAL A O 1
ATOM 598 N N . PHE A 1 78 ? 16.368 14.086 -4.921 1.00 92.62 78 PHE A N 1
ATOM 599 C CA . PHE A 1 78 ? 14.907 13.997 -4.882 1.00 92.62 78 PHE A CA 1
ATOM 600 C C . PHE A 1 78 ? 14.403 12.550 -4.864 1.00 92.62 78 PHE A C 1
ATOM 602 O O . PHE A 1 78 ? 13.491 12.256 -4.093 1.00 92.62 78 PHE A O 1
ATOM 609 N N . ASP A 1 79 ? 15.016 11.646 -5.628 1.00 89.88 79 ASP A N 1
ATOM 610 C CA . ASP A 1 79 ? 14.679 10.218 -5.634 1.00 89.88 79 ASP A CA 1
ATOM 611 C C . ASP A 1 79 ? 14.909 9.591 -4.251 1.00 89.88 79 ASP A C 1
ATOM 613 O O . ASP A 1 79 ? 14.054 8.859 -3.749 1.00 89.88 79 ASP A O 1
ATOM 617 N N . VAL A 1 80 ? 16.014 9.936 -3.576 1.00 92.50 80 VAL A N 1
ATOM 618 C CA . VAL A 1 80 ? 16.288 9.487 -2.201 1.00 92.50 80 VAL A CA 1
ATOM 619 C C . VAL A 1 80 ? 15.200 9.973 -1.245 1.00 92.50 80 VAL A C 1
ATOM 621 O O . VAL A 1 80 ? 14.606 9.158 -0.539 1.00 92.50 80 VAL A O 1
ATOM 624 N N . PHE A 1 81 ? 14.876 11.268 -1.246 1.00 93.69 81 PHE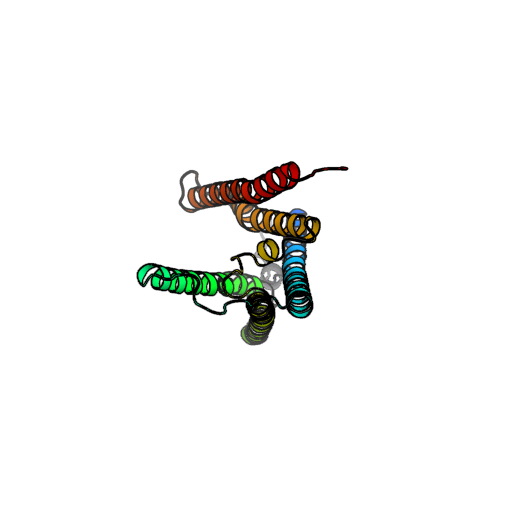 A N 1
ATOM 625 C CA . PHE A 1 81 ? 13.824 11.800 -0.375 1.00 93.69 81 PHE A CA 1
ATOM 626 C C . PHE A 1 81 ? 12.444 11.203 -0.676 1.00 93.69 81 PHE A C 1
ATOM 628 O O . PHE A 1 81 ? 11.691 10.914 0.255 1.00 93.69 81 PHE A O 1
ATOM 635 N N . ASN A 1 82 ? 12.121 10.973 -1.950 1.00 88.81 82 ASN A N 1
ATOM 636 C CA . ASN A 1 82 ? 10.875 10.329 -2.354 1.00 88.81 82 ASN A CA 1
ATOM 637 C C . ASN A 1 82 ? 10.816 8.875 -1.853 1.00 88.81 82 ASN A C 1
ATOM 639 O O . ASN A 1 82 ? 9.836 8.478 -1.220 1.00 88.81 82 ASN A O 1
ATOM 643 N N . SER A 1 83 ? 11.898 8.108 -2.018 1.00 89.25 83 SER A N 1
ATOM 644 C CA . SER A 1 83 ? 11.975 6.731 -1.513 1.00 89.25 83 SER A CA 1
ATOM 645 C C . SER A 1 83 ? 11.818 6.664 0.011 1.00 89.25 83 SER A C 1
ATOM 647 O O . SER A 1 83 ? 11.054 5.844 0.521 1.00 89.25 83 SER A O 1
ATOM 649 N N . MET A 1 84 ? 12.447 7.586 0.749 1.00 92.44 84 MET A N 1
ATOM 650 C CA . MET A 1 84 ? 12.295 7.698 2.201 1.00 92.44 84 MET A CA 1
ATOM 651 C C . MET A 1 84 ? 10.856 8.036 2.599 1.00 92.44 84 MET A C 1
ATOM 653 O O . MET A 1 84 ? 10.320 7.427 3.524 1.00 92.44 84 MET A O 1
ATOM 657 N N . GLY A 1 85 ? 10.222 8.979 1.897 1.00 87.75 85 GLY A N 1
ATOM 658 C CA . GLY A 1 85 ? 8.822 9.343 2.114 1.00 87.75 85 GLY A CA 1
ATOM 659 C C . GLY A 1 85 ? 7.875 8.172 1.859 1.00 87.75 85 GLY A C 1
ATOM 660 O O . GLY A 1 85 ? 6.985 7.914 2.668 1.00 87.75 85 GLY A O 1
ATOM 661 N N . THR A 1 86 ? 8.120 7.412 0.792 1.00 86.94 86 THR A N 1
ATOM 662 C CA . THR A 1 86 ? 7.346 6.217 0.439 1.00 86.94 86 THR A CA 1
ATOM 663 C C . THR A 1 86 ? 7.481 5.130 1.505 1.00 86.94 86 THR A C 1
ATOM 665 O O . THR A 1 86 ? 6.470 4.600 1.961 1.00 86.94 86 THR A O 1
ATOM 668 N N . ILE A 1 87 ? 8.698 4.847 1.986 1.00 88.38 87 ILE A N 1
ATOM 669 C CA . ILE A 1 87 ? 8.930 3.888 3.081 1.00 88.38 87 ILE A CA 1
ATOM 670 C C . ILE A 1 87 ? 8.243 4.359 4.370 1.00 88.38 87 ILE A C 1
ATOM 672 O O . ILE A 1 87 ? 7.553 3.578 5.025 1.00 88.38 87 ILE A O 1
ATOM 676 N N . ALA A 1 88 ? 8.390 5.635 4.733 1.00 86.56 88 ALA A N 1
ATOM 677 C CA . ALA A 1 88 ? 7.770 6.187 5.935 1.00 86.56 88 ALA A CA 1
ATOM 678 C C . ALA A 1 88 ? 6.236 6.093 5.883 1.00 86.56 88 ALA A C 1
ATOM 680 O O . ALA A 1 88 ? 5.609 5.705 6.869 1.00 86.56 88 ALA A O 1
ATOM 681 N N . PHE A 1 89 ? 5.638 6.397 4.728 1.00 82.00 89 PHE A N 1
ATOM 682 C CA . PHE A 1 89 ? 4.200 6.272 4.505 1.00 82.00 89 PHE A CA 1
ATOM 683 C C . PHE A 1 89 ? 3.734 4.812 4.566 1.00 82.00 89 PHE A C 1
ATOM 685 O O . PHE A 1 89 ? 2.728 4.517 5.210 1.00 82.00 89 PHE A O 1
ATOM 692 N N . ALA A 1 90 ? 4.494 3.885 3.979 1.00 82.19 90 ALA A N 1
ATOM 693 C CA . ALA A 1 90 ? 4.174 2.459 3.965 1.00 82.19 90 ALA A CA 1
ATOM 694 C C . ALA A 1 90 ? 4.104 1.839 5.377 1.00 82.19 90 ALA A C 1
ATOM 696 O O . ALA A 1 90 ? 3.320 0.922 5.617 1.00 82.19 90 ALA A O 1
ATOM 697 N N . PHE A 1 91 ? 4.870 2.370 6.337 1.00 79.88 91 PHE A N 1
ATOM 698 C CA . PHE A 1 91 ? 4.864 1.925 7.737 1.00 79.88 91 PHE A CA 1
ATOM 699 C C . PHE A 1 91 ? 4.064 2.833 8.689 1.00 79.88 91 PHE A C 1
ATOM 701 O O . PHE A 1 91 ? 4.140 2.671 9.912 1.00 79.88 91 PHE A O 1
ATOM 708 N N . ALA A 1 92 ? 3.244 3.753 8.171 1.00 71.94 92 ALA A N 1
ATOM 709 C CA . ALA A 1 92 ? 2.456 4.705 8.960 1.00 71.94 92 ALA A CA 1
ATOM 710 C C . ALA A 1 92 ? 1.192 4.097 9.625 1.00 71.94 92 ALA A C 1
ATOM 712 O O . ALA A 1 92 ? 0.169 4.763 9.760 1.00 71.94 92 ALA A O 1
ATOM 713 N N . GLY A 1 93 ? 1.250 2.843 10.090 1.00 65.12 93 GLY A N 1
ATOM 714 C CA . GLY A 1 93 ? 0.117 2.091 10.657 1.00 65.12 93 GLY A CA 1
ATOM 715 C C . GLY A 1 93 ? -0.171 2.313 12.151 1.00 65.12 93 GLY A C 1
ATOM 716 O O . GLY A 1 93 ? -0.982 1.596 12.733 1.00 65.12 93 GLY A O 1
ATOM 717 N N . HIS A 1 94 ? 0.481 3.280 12.801 1.00 70.56 94 HIS A N 1
ATOM 718 C CA . HIS A 1 94 ? 0.437 3.461 14.261 1.00 70.56 94 HIS A CA 1
ATOM 719 C C . HIS A 1 94 ? -0.975 3.697 14.825 1.00 70.56 94 HIS A C 1
ATOM 721 O O . HIS A 1 94 ? -1.257 3.317 15.962 1.00 70.56 94 HIS A O 1
ATOM 727 N N . SER A 1 95 ? -1.876 4.288 14.035 1.00 67.25 95 SER A N 1
ATOM 728 C CA . SER A 1 95 ? -3.268 4.541 14.426 1.00 67.25 95 SER A CA 1
ATOM 729 C C . SER A 1 95 ? -4.066 3.256 14.672 1.00 67.25 95 SER A C 1
ATOM 731 O O . SER A 1 95 ? -4.927 3.232 15.551 1.00 67.25 95 SER A O 1
ATOM 733 N N . VAL A 1 96 ? -3.733 2.167 13.974 1.00 69.81 96 VAL A N 1
ATOM 734 C CA . VAL A 1 96 ? -4.412 0.866 14.090 1.00 69.81 96 VAL A CA 1
ATOM 735 C C . VAL A 1 96 ? -4.110 0.191 15.431 1.00 69.81 96 VAL A C 1
ATOM 737 O O . VAL A 1 96 ? -4.930 -0.563 15.951 1.00 69.81 96 VAL A O 1
ATOM 740 N N . ALA A 1 97 ? -2.971 0.504 16.060 1.00 69.31 97 ALA A N 1
ATOM 741 C CA . ALA A 1 97 ? -2.619 -0.063 17.360 1.00 69.31 97 ALA A CA 1
ATOM 742 C C . ALA A 1 97 ? -3.655 0.287 18.445 1.00 69.31 97 ALA A C 1
ATOM 744 O O . ALA A 1 97 ? -3.974 -0.564 19.274 1.00 69.31 97 ALA A O 1
ATOM 745 N N . LEU A 1 98 ? -4.214 1.503 18.417 1.00 68.25 98 LEU A N 1
ATOM 746 C CA . LEU A 1 98 ? -5.249 1.941 19.363 1.00 68.25 98 LEU A CA 1
ATOM 747 C C . LEU A 1 98 ? -6.602 1.256 19.106 1.00 68.25 98 LEU A C 1
ATOM 749 O O . LEU A 1 98 ? -7.344 0.981 20.046 1.00 68.25 98 LEU A O 1
ATOM 753 N N . GLU A 1 99 ? -6.908 0.934 17.849 1.00 67.12 99 GLU A N 1
ATOM 754 C CA . GLU A 1 99 ? -8.117 0.195 17.474 1.00 67.12 99 GLU A CA 1
ATOM 755 C C . GLU A 1 99 ? -8.035 -1.273 17.915 1.00 67.12 99 GLU A C 1
ATOM 757 O O . GLU A 1 99 ? -8.955 -1.785 18.552 1.00 67.12 99 GLU A O 1
ATOM 762 N N . ILE A 1 100 ? -6.893 -1.930 17.683 1.00 68.88 100 ILE A N 1
ATOM 763 C CA . ILE A 1 100 ? -6.644 -3.301 18.153 1.00 68.88 100 ILE A CA 1
ATOM 764 C C . ILE A 1 100 ? -6.704 -3.354 19.686 1.00 68.88 100 ILE A C 1
ATOM 766 O O . ILE A 1 100 ? -7.351 -4.239 20.247 1.00 68.88 100 ILE A O 1
ATOM 770 N N . GLN A 1 101 ? -6.105 -2.379 20.378 1.00 65.69 101 GLN A N 1
ATOM 771 C CA . GLN A 1 101 ? -6.184 -2.266 21.841 1.00 65.69 101 GLN A CA 1
ATOM 772 C C . GLN A 1 101 ? -7.615 -2.231 22.362 1.00 65.69 101 GLN A C 1
ATOM 774 O O . GLN A 1 101 ? -7.904 -2.870 23.369 1.00 65.69 101 GLN A O 1
ATOM 779 N N . ALA A 1 102 ? -8.502 -1.513 21.674 1.00 65.81 102 ALA A N 1
ATOM 780 C CA . ALA A 1 102 ? -9.894 -1.379 22.077 1.00 65.81 102 ALA A CA 1
ATOM 781 C C . ALA A 1 102 ? -10.712 -2.675 21.902 1.00 65.81 102 ALA A C 1
ATOM 783 O O . ALA A 1 102 ? -11.827 -2.758 22.416 1.00 65.81 102 ALA A O 1
ATOM 784 N N . THR A 1 103 ? -10.179 -3.677 21.192 1.00 69.69 103 THR A N 1
ATOM 785 C CA . THR A 1 103 ? -10.870 -4.949 20.900 1.00 69.69 103 THR A CA 1
ATOM 786 C C . THR A 1 103 ? -10.325 -6.150 21.677 1.00 69.69 103 THR A C 1
ATOM 788 O O . THR A 1 103 ? -11.049 -7.127 21.864 1.00 69.69 103 THR A O 1
ATOM 791 N N . ILE A 1 104 ? -9.082 -6.096 22.173 1.00 73.12 104 ILE A N 1
ATOM 792 C CA . ILE A 1 104 ? -8.500 -7.164 22.999 1.00 73.12 104 ILE A CA 1
ATOM 793 C C . ILE A 1 104 ? -9.015 -7.021 24.443 1.00 73.12 104 ILE A C 1
ATOM 795 O O . ILE A 1 104 ? -8.767 -5.983 25.059 1.00 73.12 104 ILE A O 1
ATOM 799 N N . PRO A 1 105 ? -9.660 -8.049 25.034 1.00 66.81 105 PRO A N 1
ATOM 800 C CA . PRO A 1 105 ? -10.119 -7.993 26.419 1.00 66.81 105 PRO A CA 1
ATOM 801 C C . PRO A 1 105 ? -8.947 -7.727 27.371 1.00 66.81 105 PRO A C 1
ATOM 803 O O . PRO A 1 105 ? -8.006 -8.519 27.450 1.00 66.81 105 PRO A O 1
ATOM 806 N N . SER A 1 106 ? -9.003 -6.615 28.100 1.00 63.56 106 SER A N 1
ATOM 807 C CA . SER A 1 106 ? -8.040 -6.272 29.146 1.00 63.56 106 SER A CA 1
ATOM 808 C C . SER A 1 106 ? -8.752 -6.187 30.489 1.00 63.56 106 SER A C 1
ATOM 810 O O . SER A 1 106 ? -9.709 -5.426 30.623 1.00 63.56 106 SER A O 1
ATOM 812 N N . THR A 1 107 ? -8.275 -6.926 31.487 1.00 65.75 107 THR A N 1
ATOM 813 C CA . THR A 1 107 ? -8.693 -6.748 32.885 1.00 65.75 107 THR A CA 1
ATOM 814 C C . THR A 1 107 ? -7.588 -6.016 33.655 1.00 65.75 107 THR A C 1
ATOM 816 O O . THR A 1 107 ? -6.434 -6.038 33.214 1.00 65.75 107 THR A O 1
ATOM 819 N N . PRO A 1 108 ? -7.887 -5.384 34.807 1.00 61.41 108 PRO A N 1
ATOM 820 C CA . PRO A 1 108 ? -6.858 -4.783 35.664 1.00 61.41 108 PRO A CA 1
ATOM 821 C C . PRO A 1 108 ? -5.739 -5.768 36.047 1.00 61.41 108 PRO A C 1
ATOM 823 O O . PRO A 1 108 ? -4.587 -5.373 36.195 1.00 61.41 108 PRO A O 1
ATOM 826 N N . GLU A 1 109 ? -6.069 -7.058 36.138 1.00 65.62 109 GLU A N 1
ATOM 827 C CA . GLU A 1 109 ? -5.147 -8.145 36.487 1.00 65.62 109 GLU A CA 1
ATOM 828 C C . GLU A 1 109 ? -4.387 -8.718 35.274 1.00 65.62 109 GLU A C 1
ATOM 830 O O . GLU A 1 109 ? -3.282 -9.240 35.422 1.00 65.62 109 GLU A O 1
ATOM 835 N N . LYS A 1 110 ? -4.940 -8.609 34.054 1.00 69.31 110 LYS A N 1
ATOM 836 C CA . LYS A 1 110 ? -4.348 -9.144 32.817 1.00 69.31 110 LYS A CA 1
ATOM 837 C C . LYS A 1 110 ? -4.286 -8.075 31.729 1.00 69.31 110 LYS A C 1
ATOM 839 O O . LYS A 1 110 ? -5.236 -7.843 30.980 1.00 69.31 110 LYS A O 1
ATOM 844 N N . THR A 1 111 ? -3.113 -7.457 31.609 1.00 70.75 111 THR A N 1
ATOM 845 C CA . THR A 1 111 ? -2.840 -6.421 30.605 1.00 70.75 111 THR A CA 1
ATOM 846 C C . THR A 1 111 ? -2.806 -6.977 29.173 1.00 70.75 111 THR A C 1
ATOM 848 O O . THR A 1 111 ? -2.219 -8.028 28.904 1.00 70.75 111 THR A O 1
ATOM 851 N N . SER A 1 112 ? -3.382 -6.237 28.223 1.00 71.94 112 SER A N 1
ATOM 852 C CA . SER A 1 112 ? -3.414 -6.570 26.789 1.00 71.94 112 SER A CA 1
ATOM 853 C C . SER A 1 112 ? -2.102 -6.268 26.046 1.00 71.94 112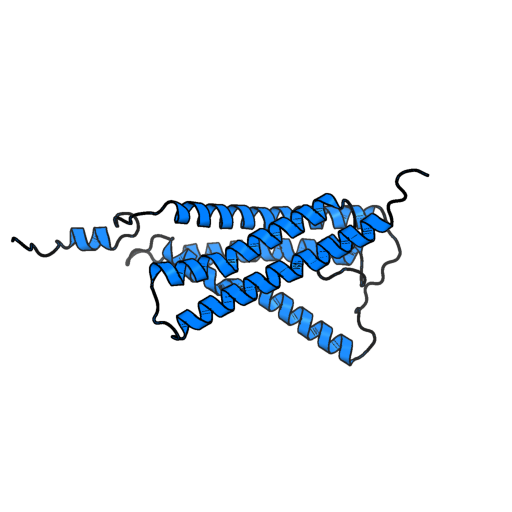 SER A C 1
ATOM 855 O O . SER A 1 112 ? -1.965 -6.623 24.876 1.00 71.94 112 SER A O 1
ATOM 857 N N . LYS A 1 113 ? -1.098 -5.676 26.711 1.00 75.19 113 LYS A N 1
ATOM 858 C CA . LYS A 1 113 ? 0.176 -5.252 26.093 1.00 75.19 113 LYS A CA 1
ATOM 859 C C . LYS A 1 113 ? 0.932 -6.387 25.392 1.00 75.19 113 LYS A C 1
ATOM 861 O O . LYS A 1 113 ? 1.419 -6.199 24.283 1.00 75.19 113 LYS A O 1
ATOM 866 N N . LYS A 1 114 ? 1.029 -7.564 26.023 1.00 77.25 114 LYS A N 1
ATOM 867 C CA . LYS A 1 114 ? 1.781 -8.716 25.489 1.00 77.25 114 LYS A CA 1
ATOM 868 C C . LYS A 1 114 ? 1.165 -9.289 24.197 1.00 77.25 114 LYS A C 1
ATOM 870 O O . LYS A 1 114 ? 1.886 -9.335 23.203 1.00 77.25 114 LYS A O 1
ATOM 875 N N . PRO A 1 115 ? -0.129 -9.672 24.156 1.00 80.56 115 PRO A N 1
ATOM 876 C CA . PRO A 1 115 ? -0.745 -10.166 22.920 1.00 80.56 115 PRO A CA 1
ATOM 877 C C . PRO A 1 115 ? -0.793 -9.099 21.820 1.00 80.56 115 PRO A C 1
ATOM 879 O O . PRO A 1 115 ? -0.564 -9.407 20.654 1.00 80.56 115 PRO A O 1
ATOM 882 N N . MET A 1 116 ? -1.007 -7.834 22.183 1.00 82.50 116 MET A N 1
ATOM 883 C CA . MET A 1 116 ? -0.972 -6.719 21.238 1.00 82.50 116 MET A CA 1
ATOM 884 C C . MET A 1 116 ? 0.406 -6.550 20.584 1.00 82.50 116 MET A C 1
ATOM 886 O O . MET A 1 116 ? 0.489 -6.423 19.367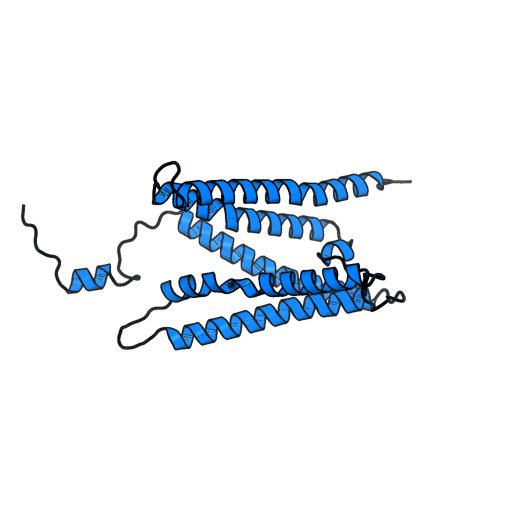 1.00 82.50 116 MET A O 1
ATOM 890 N N . TRP A 1 117 ? 1.492 -6.592 21.363 1.00 80.94 117 TRP A N 1
ATOM 891 C CA . TRP A 1 117 ? 2.860 -6.506 20.841 1.00 80.94 117 TRP A CA 1
ATOM 892 C C . TRP A 1 117 ? 3.185 -7.656 19.880 1.00 80.94 117 TRP A C 1
ATOM 894 O O . TRP A 1 117 ? 3.769 -7.435 18.823 1.00 80.94 117 TRP A O 1
ATOM 904 N N . GLN A 1 118 ? 2.755 -8.878 20.210 1.00 82.31 118 GLN A N 1
ATOM 905 C CA . GLN A 1 118 ? 2.912 -10.035 19.324 1.00 82.31 118 GLN A CA 1
ATOM 906 C C . GLN A 1 118 ? 2.146 -9.848 18.008 1.00 82.31 118 GLN A C 1
ATOM 908 O O . GLN A 1 118 ? 2.706 -10.100 16.944 1.00 82.31 118 GLN A O 1
ATOM 913 N N . GLY A 1 119 ? 0.902 -9.359 18.072 1.00 82.50 119 GLY A N 1
ATOM 914 C CA . GLY A 1 119 ? 0.104 -9.052 16.884 1.00 82.50 119 GLY A CA 1
ATOM 915 C C . GLY A 1 119 ? 0.763 -8.003 15.987 1.00 82.50 119 GLY A C 1
ATOM 916 O O . GLY A 1 119 ? 0.858 -8.207 14.779 1.00 82.50 119 GLY A O 1
ATOM 917 N N . VAL A 1 120 ? 1.291 -6.926 16.579 1.00 82.19 120 VAL A N 1
ATOM 918 C CA . VAL A 1 120 ? 2.028 -5.883 15.848 1.00 82.19 120 VAL A CA 1
ATOM 919 C C . VAL A 1 120 ? 3.271 -6.463 15.172 1.00 82.19 120 VAL A C 1
ATOM 921 O O . VAL A 1 120 ? 3.445 -6.262 13.975 1.00 82.19 120 VAL A O 1
ATOM 924 N N . ILE A 1 121 ? 4.103 -7.230 15.885 1.00 85.00 121 ILE A N 1
ATOM 925 C CA . ILE A 1 121 ? 5.300 -7.849 15.290 1.00 85.00 121 ILE A CA 1
ATOM 926 C C . ILE A 1 121 ? 4.931 -8.718 14.085 1.00 85.00 121 ILE A C 1
ATOM 928 O O . ILE A 1 121 ? 5.522 -8.565 13.018 1.00 85.00 121 ILE A O 1
ATOM 932 N N . VAL A 1 122 ? 3.954 -9.615 14.240 1.00 87.62 122 VAL A N 1
ATOM 933 C CA . VAL A 1 122 ? 3.538 -10.522 13.161 1.00 87.62 122 VAL A CA 1
ATOM 934 C C . VAL A 1 122 ? 3.028 -9.732 11.956 1.00 87.62 122 VAL A C 1
ATOM 936 O O . VAL A 1 122 ? 3.422 -10.025 10.828 1.00 87.62 122 VAL A O 1
ATOM 939 N N . ALA A 1 123 ? 2.217 -8.696 12.181 1.00 83.38 123 ALA A N 1
ATOM 940 C CA . ALA A 1 123 ? 1.714 -7.842 11.111 1.00 83.38 123 ALA A CA 1
ATOM 941 C C . ALA A 1 123 ? 2.851 -7.139 10.350 1.00 83.38 123 ALA A C 1
ATOM 943 O O . ALA A 1 123 ? 2.886 -7.199 9.123 1.00 83.38 123 ALA A O 1
ATOM 944 N N . TYR A 1 124 ? 3.818 -6.539 11.053 1.00 85.69 124 TYR A N 1
ATOM 945 C CA . TYR A 1 124 ? 4.963 -5.875 10.418 1.00 85.69 124 TYR A CA 1
ATOM 946 C C . TYR A 1 124 ? 5.849 -6.852 9.635 1.00 85.69 124 TYR A C 1
ATOM 948 O O . TYR A 1 124 ? 6.329 -6.496 8.561 1.00 85.69 124 TYR A O 1
ATOM 956 N N . ILE A 1 125 ? 6.032 -8.087 10.117 1.00 89.56 125 ILE A N 1
ATOM 957 C CA . ILE A 1 125 ? 6.763 -9.131 9.381 1.00 89.56 125 ILE A CA 1
ATOM 958 C C . ILE A 1 125 ? 6.039 -9.481 8.075 1.00 89.56 125 ILE A C 1
ATOM 960 O O . ILE A 1 125 ? 6.672 -9.519 7.021 1.00 89.56 125 ILE A O 1
ATOM 964 N N . ILE A 1 126 ? 4.720 -9.700 8.117 1.00 88.06 126 ILE A N 1
ATOM 965 C CA . ILE A 1 126 ? 3.923 -10.014 6.918 1.00 88.06 126 ILE A CA 1
ATOM 966 C C . ILE A 1 126 ? 3.992 -8.864 5.905 1.00 88.06 126 ILE A C 1
ATOM 968 O O . ILE A 1 126 ? 4.221 -9.103 4.718 1.00 88.06 126 ILE A O 1
ATOM 972 N N . VAL A 1 127 ? 3.841 -7.621 6.371 1.00 85.62 127 VAL A N 1
ATOM 973 C CA . VAL A 1 127 ? 3.940 -6.418 5.530 1.00 85.62 127 VAL A CA 1
ATOM 974 C C . VAL A 1 127 ? 5.328 -6.308 4.899 1.00 85.62 127 VAL A C 1
ATOM 976 O O . VAL A 1 127 ? 5.429 -6.111 3.689 1.00 85.62 127 VAL A O 1
ATOM 979 N N . ALA A 1 128 ? 6.393 -6.510 5.679 1.00 88.69 128 ALA A N 1
ATOM 980 C CA . ALA A 1 128 ? 7.760 -6.494 5.169 1.00 88.69 128 ALA A CA 1
ATOM 981 C C . ALA A 1 128 ? 7.966 -7.556 4.080 1.00 88.69 128 ALA A C 1
ATOM 983 O O . ALA A 1 128 ? 8.485 -7.235 3.014 1.00 88.69 128 ALA A O 1
ATOM 984 N N . ILE A 1 129 ? 7.502 -8.793 4.293 1.00 91.50 129 ILE A N 1
ATOM 985 C CA . ILE A 1 129 ? 7.576 -9.861 3.283 1.00 91.50 129 ILE A CA 1
ATOM 986 C C . ILE A 1 129 ? 6.861 -9.439 1.994 1.00 91.50 129 ILE A C 1
ATOM 988 O O . ILE A 1 129 ? 7.415 -9.609 0.908 1.00 91.50 129 ILE A O 1
ATOM 992 N N . CYS A 1 130 ? 5.665 -8.853 2.087 1.00 90.56 130 CYS A N 1
ATOM 993 C CA . CYS A 1 130 ? 4.915 -8.392 0.916 1.00 90.56 130 CYS A CA 1
ATOM 994 C C . CYS A 1 130 ? 5.650 -7.278 0.155 1.00 90.56 130 CYS A C 1
ATOM 996 O O . CYS A 1 130 ? 5.761 -7.344 -1.065 1.00 90.56 130 CYS A O 1
ATOM 998 N N . TYR A 1 131 ? 6.186 -6.274 0.851 1.00 89.94 131 TYR A N 1
ATOM 999 C CA . TYR A 1 131 ? 6.894 -5.170 0.198 1.00 89.94 131 TYR A CA 1
ATOM 1000 C C . TYR A 1 131 ? 8.229 -5.596 -0.402 1.00 89.94 131 TYR A C 1
ATOM 1002 O O . TYR A 1 131 ? 8.505 -5.274 -1.556 1.00 89.94 131 TYR A O 1
ATOM 1010 N N . PHE A 1 132 ? 9.039 -6.357 0.336 1.00 91.75 132 PHE A N 1
ATOM 1011 C CA . PHE A 1 132 ? 10.321 -6.831 -0.179 1.00 91.75 132 PHE A CA 1
ATOM 1012 C C . PHE A 1 132 ? 10.139 -7.808 -1.338 1.00 91.75 132 PHE A C 1
ATOM 1014 O O . PHE A 1 132 ? 10.858 -7.698 -2.324 1.00 91.75 132 PHE A O 1
ATOM 1021 N N . SER A 1 133 ? 9.169 -8.726 -1.278 1.00 93.75 133 SER A N 1
ATOM 1022 C CA . SER A 1 133 ? 8.926 -9.663 -2.384 1.00 93.75 133 SER A CA 1
ATOM 1023 C C . SER A 1 133 ? 8.538 -8.943 -3.676 1.00 93.75 133 SER A C 1
ATOM 1025 O O . SER A 1 133 ? 9.132 -9.213 -4.722 1.00 93.75 133 SER A O 1
ATOM 1027 N N . VAL A 1 134 ? 7.601 -7.993 -3.624 1.00 92.12 134 VAL A N 1
ATOM 1028 C CA . VAL A 1 134 ? 7.198 -7.194 -4.791 1.00 92.12 134 VAL A CA 1
ATOM 1029 C C . VAL A 1 134 ? 8.343 -6.306 -5.279 1.00 92.12 134 VAL A C 1
ATOM 1031 O O . VAL A 1 134 ? 8.658 -6.332 -6.465 1.00 92.12 134 VAL A O 1
ATOM 1034 N N . GLY A 1 135 ? 9.014 -5.580 -4.381 1.00 91.69 135 GLY A N 1
ATOM 1035 C CA . GLY A 1 135 ? 10.106 -4.674 -4.743 1.00 91.69 135 GLY A CA 1
ATOM 1036 C C . GLY A 1 135 ? 11.304 -5.394 -5.365 1.00 91.69 135 GLY A C 1
ATOM 1037 O O . GLY A 1 135 ? 11.792 -4.980 -6.413 1.00 91.69 135 GLY A O 1
ATOM 1038 N N . ILE A 1 136 ? 11.746 -6.508 -4.769 1.00 93.19 136 ILE A N 1
ATOM 1039 C CA . ILE A 1 136 ? 12.880 -7.296 -5.274 1.00 93.19 136 ILE A CA 1
ATOM 1040 C C . ILE A 1 136 ? 12.532 -7.930 -6.620 1.00 93.19 136 ILE A C 1
ATOM 1042 O O . ILE A 1 136 ? 13.306 -7.807 -7.565 1.00 93.19 136 ILE A O 1
ATOM 1046 N N . SER A 1 137 ? 11.377 -8.596 -6.728 1.00 93.25 137 SER A N 1
ATOM 1047 C CA . SER A 1 137 ? 10.989 -9.258 -7.980 1.00 93.25 137 SER A CA 1
ATOM 1048 C C . SER A 1 137 ? 10.738 -8.265 -9.116 1.00 93.25 137 SER A C 1
ATOM 1050 O O . SER A 1 137 ? 11.146 -8.532 -10.244 1.00 93.25 137 SER A O 1
ATOM 1052 N N . GLY A 1 138 ? 10.122 -7.115 -8.830 1.00 91.44 138 GLY A N 1
ATOM 1053 C CA . GLY A 1 138 ? 9.900 -6.049 -9.804 1.00 91.44 138 GLY A CA 1
ATOM 1054 C C . GLY A 1 138 ? 11.207 -5.415 -10.278 1.00 91.44 138 GLY A C 1
ATOM 1055 O O . GLY A 1 138 ? 11.436 -5.317 -11.481 1.00 91.44 138 GLY A O 1
ATOM 1056 N N . PHE A 1 139 ? 12.101 -5.050 -9.355 1.00 91.31 139 PHE A N 1
ATOM 1057 C CA . PHE A 1 139 ? 13.394 -4.465 -9.719 1.00 91.31 139 PHE A CA 1
ATOM 1058 C C . PHE A 1 139 ? 14.290 -5.460 -10.463 1.00 91.31 139 PHE A C 1
ATOM 1060 O O . PHE A 1 139 ? 14.945 -5.083 -11.426 1.00 91.31 139 PHE A O 1
ATOM 1067 N N . TRP A 1 140 ? 14.275 -6.739 -10.081 1.00 91.38 140 TRP A N 1
ATOM 1068 C CA . TRP A 1 140 ? 14.992 -7.786 -10.811 1.00 91.38 140 TRP A CA 1
ATOM 1069 C C . TRP A 1 140 ? 14.454 -7.985 -12.236 1.00 91.38 140 TRP A C 1
ATOM 1071 O O . TRP A 1 140 ? 15.229 -8.193 -13.164 1.00 91.38 140 TRP A O 1
ATOM 1081 N N . ALA A 1 141 ? 13.134 -7.908 -12.427 1.00 90.00 141 ALA A N 1
ATOM 1082 C CA . ALA A 1 141 ? 12.513 -8.122 -13.732 1.00 90.00 141 ALA A CA 1
ATOM 1083 C C . ALA A 1 141 ? 12.617 -6.910 -14.677 1.00 90.00 141 ALA A C 1
ATOM 1085 O O . ALA A 1 141 ? 12.664 -7.097 -15.892 1.00 90.00 141 ALA A O 1
ATOM 1086 N N . PHE A 1 142 ? 12.624 -5.680 -14.149 1.00 88.69 142 PHE A N 1
ATOM 1087 C CA . PHE A 1 142 ? 12.496 -4.454 -14.954 1.00 88.69 142 PHE A CA 1
ATOM 1088 C C . PHE A 1 142 ? 13.629 -3.433 -14.767 1.00 88.69 142 PHE A C 1
ATOM 1090 O O . PHE A 1 142 ? 13.735 -2.500 -15.566 1.00 88.69 142 PHE A O 1
ATOM 1097 N N . GLY A 1 143 ? 14.479 -3.587 -13.751 1.00 89.12 143 GLY A N 1
ATOM 1098 C CA . GLY A 1 143 ? 15.563 -2.655 -13.441 1.00 89.12 143 GLY A CA 1
ATOM 1099 C C . GLY A 1 143 ? 15.070 -1.233 -13.153 1.00 89.12 143 GLY A C 1
ATOM 1100 O O . GLY A 1 143 ? 14.032 -1.019 -12.528 1.00 89.12 143 GLY A O 1
ATOM 1101 N N . ASP A 1 144 ? 15.800 -0.241 -13.659 1.00 87.50 144 ASP A N 1
ATOM 1102 C CA . ASP A 1 144 ? 15.503 1.196 -13.557 1.00 87.50 144 ASP A CA 1
ATOM 1103 C C . ASP A 1 144 ? 14.219 1.644 -14.290 1.00 87.50 144 ASP A C 1
ATOM 1105 O O . ASP A 1 144 ? 13.742 2.774 -14.107 1.00 87.50 144 ASP A O 1
ATOM 1109 N N . ARG A 1 145 ? 13.605 0.751 -15.075 1.00 86.50 145 ARG A N 1
ATOM 1110 C CA . ARG A 1 145 ? 12.337 0.982 -15.784 1.00 86.50 145 ARG A CA 1
ATOM 1111 C C . ARG A 1 145 ? 11.096 0.645 -14.958 1.00 86.50 145 ARG A C 1
ATOM 1113 O O . ARG A 1 145 ? 9.997 0.881 -15.444 1.00 86.50 145 ARG A O 1
ATOM 1120 N N . VAL A 1 146 ? 11.239 0.114 -13.741 1.00 88.25 146 VAL A N 1
ATOM 1121 C CA . VAL A 1 146 ? 10.091 -0.201 -12.874 1.00 88.25 146 VAL A CA 1
ATOM 1122 C C . VAL A 1 146 ? 9.345 1.070 -12.454 1.00 88.25 146 VAL A C 1
ATOM 1124 O O . VAL A 1 146 ? 9.920 1.974 -11.856 1.00 88.25 146 VAL A O 1
ATOM 1127 N N . ASP A 1 147 ? 8.075 1.191 -12.807 1.00 85.44 147 ASP A N 1
ATOM 1128 C CA . ASP A 1 147 ? 7.221 2.296 -12.368 1.00 85.44 147 ASP A CA 1
ATOM 1129 C C . ASP A 1 147 ? 6.891 2.159 -10.875 1.00 85.44 147 ASP A C 1
ATOM 1131 O O . ASP A 1 147 ? 6.977 1.070 -10.304 1.00 85.44 147 ASP A O 1
ATOM 1135 N N . ASP A 1 148 ? 6.460 3.258 -10.252 1.00 80.12 148 ASP A 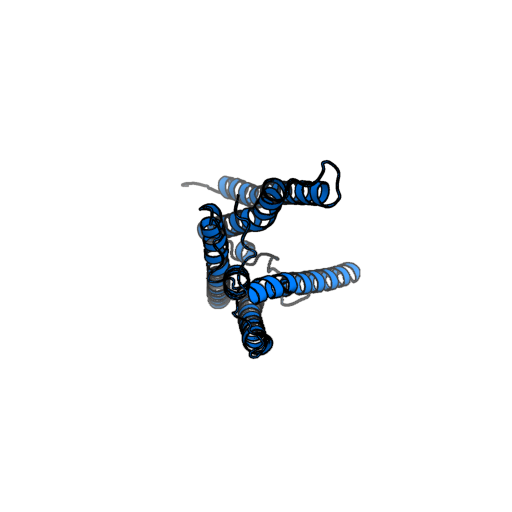N 1
ATOM 1136 C CA . ASP A 1 148 ? 6.064 3.274 -8.834 1.00 80.12 148 ASP A CA 1
ATOM 1137 C C . ASP A 1 148 ? 4.915 2.285 -8.543 1.00 80.12 148 ASP A C 1
ATOM 1139 O O . ASP A 1 148 ? 4.824 1.729 -7.448 1.00 80.12 148 ASP A O 1
ATOM 1143 N N . ASP A 1 149 ? 4.064 2.026 -9.545 1.00 81.75 149 ASP A N 1
ATOM 1144 C CA . ASP A 1 149 ? 3.132 0.900 -9.562 1.00 81.75 149 ASP A CA 1
ATOM 1145 C C . ASP A 1 149 ? 3.623 -0.188 -10.526 1.00 81.75 149 ASP A C 1
ATOM 1147 O O . ASP A 1 149 ? 3.492 -0.085 -11.749 1.00 81.75 149 ASP A O 1
ATOM 1151 N N . VAL A 1 150 ? 4.138 -1.278 -9.957 1.00 83.00 150 VAL A N 1
ATOM 1152 C CA . VAL A 1 150 ? 4.701 -2.414 -10.702 1.00 83.00 150 VAL A CA 1
ATOM 1153 C C . VAL A 1 150 ? 3.712 -3.049 -11.691 1.00 83.00 150 VAL A C 1
ATOM 1155 O O . VAL A 1 150 ? 4.118 -3.629 -12.703 1.00 83.00 150 VAL A O 1
ATOM 1158 N N . LEU A 1 151 ? 2.401 -2.934 -11.454 1.00 75.31 151 LEU A N 1
ATOM 1159 C CA . LEU A 1 151 ? 1.403 -3.425 -12.402 1.00 75.31 151 LEU A CA 1
ATOM 1160 C C . LEU A 1 151 ? 1.396 -2.650 -13.712 1.00 75.31 151 LEU A C 1
ATOM 1162 O O . LEU A 1 151 ? 1.141 -3.237 -14.768 1.00 75.31 151 LEU A O 1
ATOM 1166 N N . VAL A 1 152 ? 1.637 -1.343 -13.649 1.00 75.56 152 VAL A N 1
ATOM 1167 C CA . VAL A 1 152 ? 1.715 -0.498 -14.841 1.00 75.56 152 VAL A CA 1
ATOM 1168 C C . VAL A 1 152 ? 2.888 -0.959 -15.702 1.00 75.56 152 VAL A C 1
ATOM 1170 O O . VAL A 1 152 ? 2.727 -1.117 -16.915 1.00 75.56 152 VAL A O 1
ATOM 1173 N N . THR A 1 153 ? 4.009 -1.314 -15.071 1.00 81.06 153 THR A N 1
ATOM 1174 C CA . THR A 1 153 ? 5.198 -1.854 -15.744 1.00 81.06 153 THR A CA 1
ATOM 1175 C C . THR A 1 153 ? 4.952 -3.224 -16.381 1.00 81.06 153 THR A C 1
ATOM 1177 O O . THR A 1 153 ? 5.442 -3.494 -17.477 1.00 81.06 153 THR A O 1
ATOM 1180 N N . LEU A 1 154 ? 4.138 -4.088 -15.762 1.00 77.50 154 LEU A N 1
ATOM 1181 C CA . LEU A 1 154 ? 3.800 -5.409 -16.313 1.00 77.50 154 LEU A CA 1
ATOM 1182 C C . LEU A 1 154 ? 3.027 -5.332 -17.646 1.00 77.50 154 LEU A C 1
ATOM 1184 O O . LEU A 1 154 ? 3.168 -6.234 -18.484 1.00 77.50 154 LEU A O 1
ATOM 1188 N N . GLN A 1 155 ? 2.226 -4.273 -17.851 1.00 72.94 155 GLN A N 1
ATOM 1189 C CA . GLN A 1 155 ? 1.386 -3.946 -19.026 1.00 72.94 155 GLN A CA 1
ATOM 1190 C C . GLN A 1 155 ? 0.350 -5.009 -19.471 1.00 72.94 155 GLN A C 1
ATOM 1192 O O . GLN A 1 155 ? -0.613 -4.683 -20.175 1.00 72.94 155 GLN A O 1
ATOM 1197 N N . LYS A 1 156 ? 0.506 -6.284 -19.093 1.00 70.56 156 LYS A N 1
ATOM 1198 C CA . LYS A 1 156 ? -0.363 -7.415 -19.451 1.00 70.56 156 LYS A CA 1
ATOM 1199 C C . LYS A 1 156 ? -0.469 -8.429 -18.296 1.00 70.56 156 LYS A C 1
ATOM 1201 O O . LYS A 1 156 ? 0.544 -8.696 -17.655 1.00 70.56 156 LYS A O 1
ATOM 1206 N N . PRO A 1 157 ? -1.641 -9.070 -18.100 1.00 69.69 157 PRO A N 1
ATOM 1207 C CA . PRO A 1 157 ? -2.910 -8.833 -18.795 1.00 69.69 157 PRO A CA 1
ATOM 1208 C C . PRO A 1 157 ? -3.648 -7.590 -18.260 1.00 69.69 157 PRO A C 1
ATOM 1210 O O . PRO A 1 157 ? -3.792 -7.390 -17.059 1.00 69.69 157 PRO A O 1
ATOM 1213 N N . ARG A 1 158 ? -4.170 -6.762 -19.174 1.00 71.75 158 ARG A N 1
ATOM 1214 C CA . ARG A 1 158 ? -4.734 -5.431 -18.861 1.00 71.75 158 ARG A CA 1
ATOM 1215 C C . ARG A 1 158 ? -5.950 -5.459 -17.927 1.00 71.75 158 ARG A C 1
ATOM 1217 O O . ARG A 1 158 ? -6.176 -4.499 -17.197 1.00 71.75 158 ARG A O 1
ATOM 1224 N N . TRP A 1 159 ? -6.728 -6.544 -17.931 1.00 72.62 159 TRP A N 1
ATOM 1225 C CA . TRP A 1 159 ? -7.900 -6.672 -17.060 1.00 72.62 159 TRP A CA 1
ATOM 1226 C C . TRP A 1 159 ? -7.506 -6.761 -15.579 1.00 72.62 159 TRP A C 1
ATOM 1228 O O . TRP A 1 159 ? -8.165 -6.138 -14.756 1.00 72.62 159 TRP A O 1
ATOM 1238 N N . VAL A 1 160 ? -6.393 -7.436 -15.253 1.00 72.12 160 VAL A N 1
ATOM 1239 C CA . VAL A 1 160 ? -5.868 -7.525 -13.878 1.00 72.12 160 VAL A CA 1
ATOM 1240 C C . VAL A 1 160 ? -5.491 -6.140 -13.373 1.00 72.12 160 VAL A C 1
ATOM 1242 O O . VAL A 1 160 ? -5.849 -5.775 -12.259 1.00 72.12 160 VAL A O 1
ATOM 1245 N N . ILE A 1 161 ? -4.835 -5.346 -14.223 1.00 71.12 161 ILE A N 1
ATOM 1246 C CA . ILE A 1 161 ? -4.444 -3.971 -13.899 1.00 71.12 161 ILE A CA 1
ATOM 1247 C C . ILE A 1 161 ? -5.681 -3.108 -13.632 1.00 71.12 161 ILE A C 1
ATOM 1249 O O . ILE A 1 161 ? -5.709 -2.336 -12.677 1.00 71.12 161 ILE A O 1
ATOM 1253 N N . CYS A 1 162 ? -6.726 -3.257 -14.448 1.00 72.19 162 CYS A N 1
ATOM 1254 C CA . CYS A 1 162 ? -7.985 -2.539 -14.265 1.00 72.19 162 CYS A CA 1
ATOM 1255 C C . CYS A 1 162 ? -8.677 -2.932 -12.949 1.00 72.19 162 CYS A C 1
ATOM 1257 O O . CYS A 1 162 ? -9.066 -2.062 -12.173 1.00 72.19 162 CYS A O 1
ATOM 1259 N N . THR A 1 163 ? -8.778 -4.232 -12.659 1.00 73.94 163 THR A N 1
ATOM 1260 C CA . THR A 1 163 ? -9.387 -4.734 -11.422 1.00 73.94 163 THR A CA 1
ATOM 1261 C C . THR A 1 163 ? -8.603 -4.299 -10.188 1.00 73.94 163 THR A C 1
ATOM 1263 O O . THR A 1 163 ? -9.213 -3.836 -9.229 1.00 73.94 163 THR A O 1
ATOM 1266 N N . ALA A 1 164 ? -7.272 -4.380 -10.211 1.00 72.44 164 ALA A N 1
ATOM 1267 C CA . ALA A 1 164 ? -6.430 -3.944 -9.101 1.00 72.44 164 ALA A CA 1
ATOM 1268 C C . ALA A 1 164 ? -6.580 -2.440 -8.837 1.00 72.44 164 ALA A C 1
ATOM 1270 O O . ALA A 1 164 ? -6.865 -2.044 -7.708 1.00 72.44 164 ALA A O 1
ATOM 1271 N N . ASN A 1 165 ? -6.508 -1.610 -9.883 1.00 73.88 165 ASN A N 1
ATOM 1272 C CA . ASN A 1 165 ? -6.740 -0.169 -9.762 1.00 73.88 165 ASN A CA 1
ATOM 1273 C C . ASN A 1 165 ? -8.147 0.154 -9.241 1.00 73.88 165 ASN A C 1
ATOM 1275 O O . ASN A 1 165 ? -8.311 1.047 -8.411 1.00 73.88 165 ASN A O 1
ATOM 1279 N N . PHE A 1 166 ? -9.167 -0.592 -9.669 1.00 75.19 166 PHE A N 1
ATOM 1280 C CA . PHE A 1 166 ? -10.527 -0.432 -9.158 1.00 75.19 166 PHE A CA 1
ATOM 1281 C C . PHE A 1 166 ? -10.655 -0.840 -7.682 1.00 75.19 166 PHE A C 1
ATOM 1283 O O . PHE A 1 166 ? -11.338 -0.168 -6.911 1.00 75.19 166 PHE A O 1
ATOM 1290 N N . MET A 1 167 ? -9.971 -1.899 -7.245 1.00 73.38 167 MET A N 1
ATOM 1291 C CA . MET A 1 167 ? -9.948 -2.291 -5.833 1.00 73.38 167 MET A CA 1
ATOM 1292 C C . MET A 1 167 ? -9.216 -1.263 -4.964 1.00 73.38 167 MET A C 1
ATOM 1294 O O . MET A 1 167 ? -9.714 -0.923 -3.892 1.00 73.38 167 MET A O 1
ATOM 1298 N N . VAL A 1 168 ? -8.092 -0.712 -5.433 1.00 74.25 168 VAL A N 1
ATOM 1299 C CA . VAL A 1 168 ? -7.391 0.397 -4.760 1.00 74.25 168 VAL A CA 1
ATOM 1300 C C . VAL A 1 168 ? -8.292 1.630 -4.677 1.00 74.25 168 VAL A C 1
ATOM 1302 O O . VAL A 1 168 ? -8.381 2.267 -3.631 1.00 74.25 168 VAL A O 1
ATOM 1305 N N . PHE A 1 169 ? -9.043 1.933 -5.734 1.00 74.25 169 PHE A N 1
ATOM 1306 C CA . PHE A 1 169 ? -10.042 2.998 -5.722 1.00 74.25 169 PHE A CA 1
ATOM 1307 C C . PHE A 1 169 ? -11.127 2.770 -4.654 1.00 74.25 169 PHE A C 1
ATOM 1309 O O . PHE A 1 169 ? -11.402 3.668 -3.856 1.00 74.25 169 PHE A O 1
ATOM 1316 N N . LEU A 1 170 ? -11.704 1.564 -4.579 1.00 74.81 170 LEU A N 1
ATOM 1317 C CA . LEU A 1 170 ? -12.688 1.215 -3.546 1.00 74.81 170 LEU A CA 1
ATOM 1318 C C . LEU A 1 170 ? -12.091 1.288 -2.132 1.00 74.81 170 LEU A C 1
ATOM 1320 O O . LEU A 1 170 ? -12.769 1.727 -1.202 1.00 74.81 170 LEU A O 1
ATOM 1324 N N . HIS A 1 171 ? -10.822 0.908 -1.966 1.00 74.75 171 HIS A N 1
ATOM 1325 C CA . HIS A 1 171 ? -10.099 1.029 -0.701 1.00 74.75 171 HIS A CA 1
ATOM 1326 C C . HIS A 1 171 ? -9.974 2.482 -0.242 1.00 74.75 171 HIS A C 1
ATOM 1328 O O . HIS A 1 171 ? -10.294 2.800 0.905 1.00 74.75 171 HIS A O 1
ATOM 1334 N N . VAL A 1 172 ? -9.511 3.364 -1.131 1.00 73.88 172 VAL A N 1
ATOM 1335 C CA . VAL A 1 172 ? -9.317 4.788 -0.836 1.00 73.88 172 VAL A CA 1
ATOM 1336 C C . VAL A 1 172 ? -10.660 5.435 -0.493 1.00 73.88 172 VAL A C 1
ATOM 1338 O O . VAL A 1 172 ? -10.754 6.134 0.515 1.00 73.88 172 VAL A O 1
ATOM 1341 N N . LEU A 1 173 ? -11.718 5.113 -1.245 1.00 73.69 173 LEU A N 1
ATOM 1342 C CA . LEU A 1 173 ? -13.087 5.549 -0.952 1.00 73.69 173 LEU A CA 1
ATOM 1343 C C . LEU A 1 173 ? -13.577 5.123 0.441 1.00 73.69 173 LEU A C 1
ATOM 1345 O O . LEU A 1 173 ? -14.212 5.897 1.162 1.00 73.69 173 LEU A O 1
ATOM 1349 N N . GLY A 1 174 ? -13.310 3.874 0.823 1.00 73.56 174 GLY A N 1
ATOM 1350 C CA . GLY A 1 174 ? -13.679 3.354 2.138 1.00 73.56 174 GLY A CA 1
ATOM 1351 C C . GLY A 1 174 ? -12.919 4.040 3.275 1.00 73.56 174 GLY A C 1
ATOM 1352 O O . GLY A 1 174 ? -13.501 4.307 4.326 1.00 73.56 174 GLY A O 1
ATOM 1353 N N . SER A 1 175 ? -11.643 4.358 3.055 1.00 73.12 175 SER A N 1
ATOM 1354 C CA . SER A 1 175 ? -10.730 4.838 4.097 1.00 73.12 175 SER A CA 1
ATOM 1355 C C . SER A 1 175 ? -10.878 6.330 4.420 1.00 73.12 175 SER A C 1
ATOM 1357 O O . SER A 1 175 ? -10.792 6.694 5.591 1.00 73.12 175 SER A O 1
ATOM 1359 N N . TYR A 1 176 ? -11.125 7.204 3.435 1.00 75.88 176 TYR A N 1
ATOM 1360 C CA . TYR A 1 176 ? -11.171 8.660 3.676 1.00 75.88 176 TYR A CA 1
ATOM 1361 C C . TYR A 1 176 ? -12.589 9.206 3.893 1.00 75.88 176 TYR A C 1
ATOM 1363 O O . TYR A 1 176 ? -12.815 10.057 4.760 1.00 75.88 176 TYR A O 1
ATOM 1371 N N . GLN A 1 177 ? -13.569 8.729 3.127 1.00 79.44 177 GLN A N 1
ATOM 1372 C CA . GLN A 1 177 ? -14.906 9.318 3.090 1.00 79.44 177 GLN A CA 1
ATOM 1373 C C . GLN A 1 177 ? -15.784 8.765 4.213 1.00 79.44 177 GLN A C 1
ATOM 1375 O O . GLN A 1 177 ? -16.468 9.531 4.891 1.00 79.44 177 GLN A O 1
ATOM 1380 N N . ILE A 1 178 ? -15.750 7.450 4.450 1.00 78.12 178 ILE A N 1
ATOM 1381 C CA . ILE A 1 178 ? -16.671 6.797 5.390 1.00 78.12 178 ILE A CA 1
ATOM 1382 C C . ILE A 1 178 ? -16.437 7.233 6.847 1.00 78.12 178 ILE A C 1
ATOM 1384 O O . ILE A 1 178 ? -17.420 7.617 7.486 1.00 78.12 178 ILE A O 1
ATOM 1388 N N . PRO A 1 179 ? -15.202 7.269 7.393 1.00 76.25 179 PRO A N 1
ATOM 1389 C CA . PRO A 1 179 ? -14.982 7.705 8.775 1.00 76.25 179 PRO A CA 1
ATOM 1390 C C . PRO A 1 179 ? -15.327 9.182 8.989 1.00 76.25 179 PRO A C 1
ATOM 1392 O O . PRO A 1 179 ? -15.938 9.532 9.998 1.00 76.25 179 PRO A O 1
ATOM 1395 N N . SER A 1 180 ? -15.000 10.038 8.018 1.00 81.00 180 SER A N 1
ATOM 1396 C CA . SER A 1 180 ? -15.285 11.477 8.063 1.00 81.00 180 SER A CA 1
ATOM 1397 C C . SER A 1 180 ? -16.791 11.762 8.042 1.00 81.00 180 SER A C 1
ATOM 1399 O O . SER A 1 180 ? -17.295 12.535 8.858 1.00 81.00 180 SER A O 1
ATOM 1401 N N . ILE A 1 181 ? -17.544 11.084 7.168 1.00 82.50 181 ILE A N 1
ATOM 1402 C CA . ILE A 1 181 ? -19.011 11.187 7.113 1.00 82.50 181 ILE A CA 1
ATOM 1403 C C . ILE A 1 181 ? -19.634 10.614 8.390 1.00 82.50 181 ILE A C 1
ATOM 1405 O O . ILE A 1 181 ? -20.525 11.230 8.979 1.00 82.50 181 ILE A O 1
ATOM 1409 N N . MET A 1 182 ? -19.141 9.466 8.861 1.00 78.81 182 MET A N 1
ATOM 1410 C CA . MET A 1 182 ? -19.607 8.842 10.098 1.00 78.81 182 MET A CA 1
ATOM 1411 C C . MET A 1 182 ? -19.418 9.774 11.296 1.00 78.81 182 MET A C 1
ATOM 1413 O O . MET A 1 182 ? -20.327 9.935 12.111 1.00 78.81 182 MET A O 1
ATOM 1417 N N . TRP A 1 183 ? -18.261 10.429 11.391 1.00 79.62 183 TRP A N 1
ATOM 1418 C CA . TRP A 1 183 ? -17.964 11.387 12.448 1.00 79.62 183 TRP A CA 1
ATOM 1419 C C . TRP A 1 183 ? -18.916 12.586 12.434 1.00 79.62 183 TRP A C 1
ATOM 1421 O O . TRP A 1 183 ? -19.437 12.969 13.485 1.00 79.62 183 TRP A O 1
ATOM 1431 N N . LEU A 1 184 ? -19.196 13.140 11.249 1.00 84.62 184 LEU A N 1
ATOM 1432 C CA . LEU A 1 184 ? -20.142 14.244 11.077 1.00 84.62 184 LEU A CA 1
ATOM 1433 C C . LEU A 1 184 ? -21.566 13.858 11.508 1.00 84.62 184 LEU A C 1
ATOM 1435 O O . LEU A 1 184 ? -22.224 14.650 12.179 1.00 84.62 184 LEU A O 1
ATOM 1439 N N . ILE A 1 185 ? -22.023 12.645 11.175 1.00 82.31 185 ILE A N 1
ATOM 1440 C CA . ILE A 1 185 ? -23.375 12.161 11.506 1.00 82.31 185 ILE A CA 1
ATOM 1441 C C . ILE A 1 185 ? -23.506 11.798 12.992 1.00 82.31 185 ILE A C 1
ATOM 1443 O O . ILE A 1 185 ? -24.518 12.122 13.608 1.00 82.31 185 ILE A O 1
ATOM 1447 N N . ILE A 1 186 ? -22.519 11.107 13.576 1.00 76.94 186 ILE A N 1
ATOM 1448 C CA . ILE A 1 186 ? -22.608 10.613 14.960 1.00 76.94 186 ILE A CA 1
ATOM 1449 C C . ILE A 1 186 ? -22.412 11.740 15.970 1.00 76.94 186 ILE A C 1
ATOM 1451 O O . ILE A 1 186 ? -23.182 11.844 16.922 1.00 76.94 186 ILE A O 1
ATOM 1455 N N . ARG A 1 187 ? -21.352 12.541 15.812 1.00 78.75 187 ARG A N 1
ATOM 1456 C CA . ARG A 1 187 ? -20.972 13.541 16.818 1.00 78.75 187 ARG A CA 1
ATOM 1457 C C . ARG A 1 187 ? -21.631 14.895 16.597 1.00 78.75 187 ARG A C 1
ATOM 1459 O O . ARG A 1 187 ? -21.663 15.676 17.540 1.00 78.75 187 ARG A O 1
ATOM 1466 N N . GLY A 1 188 ? -22.103 15.182 15.380 1.00 79.75 188 GLY A N 1
ATOM 1467 C CA . GLY A 1 188 ? -22.693 16.474 15.021 1.00 79.75 188 GLY A CA 1
ATOM 1468 C C . GLY A 1 188 ? -21.837 17.671 15.460 1.00 79.75 188 GLY A C 1
ATOM 1469 O O . GLY A 1 188 ? -22.350 18.524 16.183 1.00 79.75 188 GLY A O 1
ATOM 1470 N N . PRO A 1 189 ? -20.532 17.731 15.107 1.00 84.00 189 PRO A N 1
ATOM 1471 C CA . PRO A 1 189 ? -19.652 18.800 15.571 1.00 84.00 189 PRO A CA 1
ATOM 1472 C C . PRO A 1 189 ? -20.169 20.174 15.127 1.00 84.00 189 PRO A C 1
ATOM 1474 O O . PRO A 1 189 ? -20.821 20.296 14.085 1.00 84.00 189 PRO A O 1
ATOM 1477 N N . SER A 1 190 ? -19.852 21.217 15.900 1.00 87.19 190 SER A N 1
ATOM 1478 C CA . SER A 1 190 ? -20.250 22.582 15.556 1.00 87.19 190 SER A CA 1
ATOM 1479 C C . SER A 1 190 ? -19.760 22.950 14.156 1.00 87.19 190 SER A C 1
ATOM 1481 O O . SER A 1 190 ? -18.623 22.661 13.764 1.00 87.19 190 SER A O 1
ATOM 1483 N N . ARG A 1 191 ? -20.641 23.592 13.384 1.00 83.56 191 ARG A N 1
ATOM 1484 C CA . ARG A 1 191 ? -20.285 24.109 12.060 1.00 83.56 191 ARG A CA 1
ATOM 1485 C C . ARG A 1 191 ? -19.101 25.063 12.221 1.00 83.56 191 ARG A C 1
ATOM 1487 O O . ARG A 1 191 ? -19.094 25.861 13.154 1.00 83.56 191 ARG A O 1
ATOM 1494 N N . TRP A 1 192 ? -18.117 24.950 11.329 1.00 85.44 192 TRP A N 1
ATOM 1495 C CA . TRP A 1 192 ? -16.859 25.716 11.352 1.00 85.44 192 TRP A CA 1
ATOM 1496 C C . TRP A 1 192 ? -15.876 25.389 12.487 1.00 85.44 192 TRP A C 1
ATOM 1498 O O . TRP A 1 192 ? -14.823 26.013 12.576 1.00 85.44 192 TRP A O 1
ATOM 1508 N N . GLY A 1 193 ? -16.151 24.384 13.321 1.00 87.31 193 GLY A N 1
ATOM 1509 C CA . GLY A 1 193 ? -15.153 23.860 14.253 1.00 87.31 193 GLY A CA 1
ATOM 1510 C C . GLY A 1 193 ? -14.024 23.113 13.532 1.00 87.31 193 GLY A C 1
ATOM 1511 O O . GLY A 1 193 ? -14.214 22.596 12.430 1.00 87.31 193 GLY A O 1
ATOM 1512 N N . PHE A 1 194 ? -12.865 22.980 14.187 1.00 86.12 194 PHE A N 1
ATOM 1513 C CA . PHE A 1 194 ? -11.698 22.265 13.647 1.00 86.12 194 PHE A CA 1
ATOM 1514 C C . PHE A 1 194 ? -12.056 20.876 13.093 1.00 86.12 194 PHE A C 1
ATOM 1516 O O . PHE A 1 194 ? -11.760 20.570 11.942 1.00 86.12 194 PHE A O 1
ATOM 1523 N N . HIS A 1 195 ? -12.777 20.059 13.870 1.00 82.81 195 HIS A N 1
ATOM 1524 C CA . HIS A 1 195 ? -13.189 18.718 13.441 1.00 82.81 195 HIS A CA 1
ATOM 1525 C C . HIS A 1 195 ? -14.191 18.722 12.279 1.00 82.81 195 HIS A C 1
ATOM 1527 O O . HIS A 1 195 ? -14.190 17.791 11.476 1.00 82.81 195 HIS A O 1
ATOM 1533 N N . TRP A 1 196 ? -15.045 19.744 12.180 1.00 88.75 196 TRP A N 1
ATOM 1534 C CA . TRP A 1 196 ? -15.994 19.875 11.075 1.00 88.75 196 TRP A CA 1
ATOM 1535 C C . TRP A 1 196 ? -15.249 20.202 9.779 1.00 88.75 196 TRP A C 1
ATOM 1537 O O . TRP A 1 196 ? -15.419 19.498 8.786 1.00 88.75 196 TRP A O 1
ATOM 1547 N N . ILE A 1 197 ? -14.355 21.197 9.818 1.00 88.69 197 ILE A N 1
ATOM 1548 C CA . ILE A 1 197 ? -13.523 21.583 8.670 1.00 88.69 197 ILE A CA 1
ATOM 1549 C C . ILE A 1 197 ? -12.629 20.412 8.249 1.00 88.69 197 ILE A C 1
ATOM 1551 O O . ILE A 1 197 ? -12.633 20.042 7.080 1.00 88.69 197 ILE A O 1
ATOM 1555 N N . ALA A 1 198 ? -11.929 19.773 9.191 1.00 86.69 198 ALA A N 1
ATOM 1556 C CA . ALA A 1 198 ? -11.050 18.638 8.906 1.00 86.69 198 ALA A CA 1
ATOM 1557 C C . ALA A 1 198 ? -11.787 17.474 8.219 1.00 86.69 198 ALA A C 1
ATOM 1559 O O . ALA A 1 198 ? -11.254 16.879 7.284 1.00 86.69 198 ALA A O 1
ATOM 1560 N N . SER A 1 199 ? -13.030 17.189 8.627 1.00 87.00 199 SER A N 1
ATOM 1561 C CA . SER A 1 199 ? -13.846 16.135 8.007 1.00 87.00 199 SER A CA 1
ATOM 1562 C C . SER A 1 199 ? -14.211 16.480 6.560 1.00 87.00 199 SER A C 1
ATOM 1564 O O . SER A 1 199 ? -14.088 15.636 5.677 1.00 87.00 199 SER A O 1
ATOM 1566 N N . TRP A 1 200 ? -14.608 17.726 6.284 1.00 86.88 200 TRP A N 1
ATOM 1567 C CA . TRP A 1 200 ? -14.920 18.169 4.920 1.00 86.88 200 TRP A CA 1
ATOM 1568 C C . TRP A 1 200 ? -13.689 18.257 4.022 1.00 86.88 200 TRP A C 1
ATOM 1570 O O . TRP A 1 200 ? -13.773 17.876 2.856 1.00 86.88 200 TRP A O 1
ATOM 1580 N N . VAL A 1 201 ? -12.542 18.688 4.555 1.00 89.19 201 VAL A N 1
ATOM 1581 C CA . VAL A 1 201 ? -11.269 18.661 3.822 1.00 89.19 201 VAL A CA 1
ATOM 1582 C C . VAL A 1 201 ? -10.888 17.223 3.481 1.00 89.19 201 VAL A C 1
ATOM 1584 O O . VAL A 1 201 ? -10.562 16.953 2.332 1.00 89.19 201 VAL A O 1
ATOM 1587 N N . SER A 1 202 ? -10.995 16.283 4.425 1.00 85.38 202 SER A N 1
ATOM 1588 C CA . SER A 1 202 ? -10.730 14.863 4.160 1.00 85.38 202 SER A CA 1
ATOM 1589 C C . SER A 1 202 ? -11.660 14.288 3.087 1.00 85.38 202 SER A C 1
ATOM 1591 O O . SER A 1 202 ? -11.184 13.600 2.185 1.00 85.38 202 SER A O 1
ATOM 1593 N N . ILE A 1 203 ? -12.957 14.615 3.124 1.00 86.25 203 ILE A N 1
ATOM 1594 C CA . ILE A 1 203 ? -13.921 14.195 2.095 1.00 86.25 203 ILE A CA 1
ATOM 1595 C C . ILE A 1 203 ? -13.547 14.781 0.731 1.00 86.25 203 ILE A C 1
ATOM 1597 O O . ILE A 1 203 ? -13.511 14.048 -0.254 1.00 86.25 203 ILE A O 1
ATOM 1601 N N . LEU A 1 204 ? -13.241 16.079 0.662 1.00 87.44 204 LEU A N 1
ATOM 1602 C CA . LEU A 1 204 ? -12.878 16.754 -0.583 1.00 87.44 204 LEU A CA 1
ATOM 1603 C C . LEU A 1 204 ? -11.579 16.194 -1.171 1.00 87.44 204 LEU A C 1
ATOM 1605 O O . LEU A 1 204 ? -11.542 15.861 -2.351 1.00 87.44 204 LEU A O 1
ATOM 1609 N N . VAL A 1 205 ? -10.541 16.027 -0.350 1.00 85.06 205 VAL A N 1
ATOM 1610 C CA . VAL A 1 205 ? -9.271 15.409 -0.757 1.00 85.06 205 VAL A CA 1
ATOM 1611 C C . VAL A 1 205 ? -9.499 13.976 -1.229 1.00 85.06 205 VAL A C 1
ATOM 1613 O O . VAL A 1 205 ? -9.032 13.611 -2.304 1.00 85.06 205 VAL A O 1
ATOM 1616 N N . GLY A 1 206 ? -10.272 13.185 -0.482 1.00 80.19 206 GLY A N 1
ATOM 1617 C CA . GLY A 1 206 ? -10.625 11.824 -0.869 1.00 80.19 206 GLY A CA 1
ATOM 1618 C C . GLY A 1 206 ? -11.327 11.785 -2.227 1.00 80.19 206 GLY A C 1
ATOM 1619 O O . GLY A 1 206 ? -10.941 10.998 -3.088 1.00 80.19 206 GLY A O 1
ATOM 1620 N N . VAL A 1 207 ? -12.320 12.652 -2.454 1.00 81.75 207 VAL A N 1
ATOM 1621 C CA . VAL A 1 207 ? -13.039 12.764 -3.735 1.00 81.75 207 VAL A CA 1
ATOM 1622 C C . VAL A 1 207 ? -12.103 13.204 -4.859 1.00 81.75 207 VAL A C 1
ATOM 1624 O O . VAL A 1 207 ? -12.145 12.615 -5.933 1.00 81.75 207 VAL A O 1
ATOM 1627 N N . LEU A 1 208 ? -11.218 14.172 -4.624 1.00 82.81 208 LEU A N 1
ATOM 1628 C CA . LEU A 1 208 ? -10.240 14.610 -5.620 1.00 82.81 208 LEU A CA 1
ATOM 1629 C C . LEU A 1 208 ? -9.291 13.475 -6.021 1.00 82.81 208 LEU A C 1
ATOM 1631 O O . LEU A 1 208 ? -9.144 13.214 -7.210 1.00 82.81 208 LEU A O 1
ATOM 1635 N N . ILE A 1 209 ? -8.709 12.753 -5.059 1.00 76.81 209 ILE A N 1
ATOM 1636 C CA . ILE A 1 209 ? -7.841 11.591 -5.329 1.00 76.81 209 ILE A CA 1
ATOM 1637 C C . ILE A 1 209 ? -8.612 10.519 -6.109 1.00 76.81 209 ILE A C 1
ATOM 1639 O O . ILE A 1 209 ? -8.120 9.976 -7.096 1.00 76.81 209 ILE A O 1
ATOM 1643 N N . THR A 1 210 ? -9.852 10.266 -5.698 1.00 70.56 210 THR A N 1
ATOM 1644 C CA . THR A 1 210 ? -10.767 9.303 -6.321 1.00 70.56 210 THR A CA 1
ATOM 1645 C C . THR A 1 210 ? -11.148 9.705 -7.744 1.00 70.56 210 THR A C 1
ATOM 1647 O O . THR A 1 210 ? -11.375 8.836 -8.569 1.00 70.56 210 THR A O 1
ATOM 1650 N N . LEU A 1 211 ? -11.216 10.994 -8.074 1.00 73.56 211 LEU A N 1
ATOM 1651 C CA . LEU A 1 211 ? -11.486 11.457 -9.436 1.00 73.56 211 LEU A CA 1
ATOM 1652 C C . LEU A 1 211 ? -10.218 11.458 -10.296 1.00 73.56 211 LEU A C 1
ATOM 1654 O O . LEU A 1 211 ? -10.283 11.115 -11.472 1.00 73.56 211 LEU A O 1
ATOM 1658 N N . VAL A 1 212 ? -9.064 11.795 -9.718 1.00 71.94 212 VAL A N 1
ATOM 1659 C CA . VAL A 1 212 ? -7.777 11.855 -10.428 1.00 71.94 212 VAL A CA 1
ATOM 1660 C C . VAL A 1 212 ? -7.227 10.459 -10.743 1.00 71.94 212 VAL A C 1
ATOM 1662 O O . VAL A 1 212 ? -6.740 10.239 -11.851 1.00 71.94 212 VAL A O 1
ATOM 1665 N N . GLY A 1 213 ? -7.346 9.493 -9.828 1.00 65.38 213 GLY A N 1
ATOM 1666 C CA . GLY A 1 213 ? -6.833 8.128 -10.017 1.00 65.38 213 GLY A CA 1
ATOM 1667 C C . GLY A 1 213 ? -7.377 7.426 -11.276 1.00 65.38 213 GLY A C 1
ATOM 1668 O O . GLY A 1 213 ? -6.593 6.997 -12.128 1.00 65.38 213 GLY A O 1
ATOM 1669 N N . PRO A 1 214 ? -8.706 7.368 -11.478 1.00 64.06 214 PRO A N 1
ATOM 1670 C CA . PRO A 1 214 ? -9.321 6.797 -12.670 1.00 64.06 214 PRO A CA 1
ATOM 1671 C C . PRO A 1 214 ? -9.022 7.567 -13.953 1.00 64.06 214 PRO A C 1
ATOM 1673 O O . PRO A 1 214 ? -9.120 6.968 -15.014 1.00 64.06 214 PRO A O 1
ATOM 1676 N N . ILE A 1 215 ? -8.640 8.850 -13.910 1.00 67.81 215 ILE A N 1
ATOM 1677 C CA . ILE A 1 215 ? -8.253 9.592 -15.124 1.00 67.81 215 ILE A CA 1
ATOM 1678 C C . ILE A 1 215 ? -6.965 9.010 -15.714 1.00 67.81 215 ILE A C 1
ATOM 1680 O O . ILE A 1 215 ? -6.869 8.874 -16.934 1.00 67.81 215 ILE A O 1
ATOM 1684 N N . GLY A 1 216 ? -6.007 8.597 -14.877 1.00 60.59 216 GLY A N 1
ATOM 1685 C CA . GLY A 1 216 ? -4.804 7.889 -15.327 1.00 60.59 216 GLY A CA 1
ATOM 1686 C C . GLY A 1 216 ? -5.140 6.551 -15.990 1.00 60.59 216 GLY A C 1
ATOM 1687 O O . GLY A 1 216 ? -4.741 6.304 -17.131 1.00 60.59 216 GLY A O 1
ATOM 1688 N N . GLY A 1 217 ? -5.961 5.733 -15.322 1.00 59.53 217 GLY A N 1
ATOM 1689 C CA . GLY A 1 217 ? -6.429 4.446 -15.848 1.00 59.53 217 GLY A CA 1
ATOM 1690 C C . GLY A 1 217 ? -7.281 4.580 -17.116 1.00 59.53 217 GLY A C 1
ATOM 1691 O O . GLY A 1 217 ? -7.040 3.889 -18.101 1.00 59.53 217 GLY A O 1
ATOM 1692 N N . ALA A 1 218 ? -8.232 5.515 -17.146 1.00 61.22 218 ALA A N 1
ATOM 1693 C CA . ALA A 1 218 ? -9.097 5.787 -18.291 1.00 61.22 218 ALA A CA 1
ATOM 1694 C C . ALA A 1 218 ? -8.313 6.357 -19.476 1.00 61.22 218 ALA A C 1
ATOM 1696 O O . ALA A 1 218 ? -8.531 5.931 -20.607 1.00 61.22 218 ALA A O 1
ATOM 1697 N N . ARG A 1 219 ? -7.350 7.259 -19.244 1.00 63.91 219 ARG A N 1
ATOM 1698 C CA . ARG A 1 219 ? -6.436 7.740 -20.290 1.00 63.91 219 ARG A CA 1
ATOM 1699 C C . ARG A 1 219 ? -5.615 6.589 -20.862 1.00 63.91 219 ARG A C 1
ATOM 1701 O O . ARG A 1 219 ? -5.499 6.497 -22.080 1.00 63.91 219 ARG A O 1
ATOM 1708 N N . TYR A 1 220 ? -5.092 5.700 -20.019 1.00 55.19 220 TYR A N 1
ATOM 1709 C CA . TYR A 1 220 ? -4.364 4.515 -20.472 1.00 55.19 220 TYR A CA 1
ATOM 1710 C C . TYR A 1 220 ? -5.256 3.573 -21.292 1.00 55.19 220 TYR A C 1
ATOM 1712 O O . TYR A 1 220 ? -4.830 3.084 -22.337 1.00 55.19 220 TYR A O 1
ATOM 1720 N N . ILE A 1 221 ? -6.512 3.374 -20.878 1.00 61.16 221 ILE A N 1
ATOM 1721 C CA . ILE A 1 221 ? -7.508 2.589 -21.621 1.00 61.16 221 ILE A CA 1
ATOM 1722 C C . ILE A 1 221 ? -7.823 3.242 -22.969 1.00 61.16 221 ILE A C 1
ATOM 1724 O O . ILE A 1 221 ? -7.832 2.542 -23.972 1.00 61.16 221 ILE A O 1
ATOM 1728 N N . ILE A 1 222 ? -8.032 4.559 -23.025 1.00 65.25 222 ILE A N 1
ATOM 1729 C CA . ILE A 1 222 ? -8.335 5.293 -24.265 1.00 65.25 222 ILE A CA 1
ATOM 1730 C C . ILE A 1 222 ? -7.143 5.268 -25.227 1.00 65.25 222 ILE A C 1
ATOM 1732 O O . ILE A 1 222 ? -7.327 5.051 -26.422 1.00 65.25 222 ILE A O 1
ATOM 1736 N N . LEU A 1 223 ? -5.922 5.473 -24.731 1.00 62.50 223 LEU A N 1
ATOM 1737 C CA . LEU A 1 223 ? -4.709 5.385 -25.548 1.00 62.50 223 LEU A CA 1
ATOM 1738 C C . LEU A 1 223 ? -4.493 3.952 -26.046 1.00 62.50 223 LEU A C 1
ATOM 1740 O O . LEU A 1 223 ? -4.281 3.751 -27.235 1.00 62.50 223 LEU A O 1
ATOM 1744 N N . SER A 1 224 ? -4.685 2.956 -25.178 1.00 55.41 224 SER A N 1
ATOM 1745 C CA . SER A 1 224 ? -4.631 1.543 -25.565 1.00 55.41 224 SER A CA 1
ATOM 1746 C C . SER A 1 224 ? -5.740 1.159 -26.547 1.00 55.41 224 SER A C 1
ATOM 1748 O O . SER A 1 224 ? -5.511 0.293 -27.380 1.00 55.41 224 SER A O 1
ATOM 1750 N N . ALA A 1 225 ? -6.925 1.778 -26.453 1.00 60.75 225 ALA A N 1
ATOM 1751 C CA . ALA A 1 225 ? -8.067 1.581 -27.347 1.00 60.75 225 ALA A CA 1
ATOM 1752 C C . ALA A 1 225 ? -7.788 2.112 -28.763 1.00 60.75 225 ALA A C 1
ATOM 1754 O O . ALA A 1 225 ? -8.247 1.522 -29.736 1.00 60.75 225 ALA A O 1
ATOM 1755 N N . LYS A 1 226 ? -7.007 3.194 -28.891 1.00 58.69 226 LYS A N 1
ATOM 1756 C CA . LYS A 1 226 ? -6.610 3.763 -30.191 1.00 58.69 226 LYS A CA 1
ATOM 1757 C C . LYS A 1 226 ? -5.645 2.868 -30.970 1.00 58.69 226 LYS A C 1
ATOM 1759 O O . LYS A 1 226 ? -5.685 2.883 -32.195 1.00 58.69 226 LYS A O 1
ATOM 1764 N N . ASP A 1 227 ? -4.855 2.053 -30.273 1.00 57.59 227 ASP A N 1
ATOM 1765 C CA . ASP A 1 227 ? -3.947 1.074 -30.883 1.00 57.59 227 ASP A CA 1
ATOM 1766 C C . ASP A 1 227 ? -4.621 -0.273 -31.206 1.00 57.59 227 ASP A C 1
ATOM 1768 O O . ASP A 1 227 ? -3.971 -1.195 -31.707 1.00 57.59 227 ASP A O 1
ATOM 1772 N N . TYR A 1 228 ? -5.933 -0.413 -30.974 1.00 49.28 228 TYR A N 1
ATOM 1773 C CA . TYR A 1 228 ? -6.688 -1.543 -31.513 1.00 49.28 228 TYR A CA 1
ATOM 1774 C C . TYR A 1 228 ? -6.888 -1.352 -33.022 1.00 49.28 228 TYR A C 1
ATOM 1776 O O . TYR A 1 228 ? -7.948 -0.936 -33.488 1.00 49.28 228 TYR A O 1
ATOM 1784 N N . LYS A 1 229 ? -5.899 -1.786 -33.812 1.00 43.25 229 LYS A N 1
ATOM 1785 C CA . LYS A 1 229 ? -6.197 -2.460 -35.082 1.00 43.25 229 LYS A CA 1
ATOM 1786 C C . LYS A 1 229 ? -6.943 -3.756 -34.748 1.00 43.25 229 LYS A C 1
ATOM 1788 O O . LYS A 1 229 ? -6.355 -4.829 -34.662 1.00 43.25 229 LYS A O 1
ATOM 1793 N N . MET A 1 230 ? -8.240 -3.649 -34.477 1.00 50.03 230 MET A N 1
ATOM 1794 C CA . MET A 1 230 ? -9.128 -4.807 -34.479 1.00 50.03 230 MET A CA 1
ATOM 1795 C C . MET A 1 230 ? -9.246 -5.259 -35.935 1.00 50.03 230 MET A C 1
ATOM 1797 O O . MET A 1 230 ? -9.961 -4.641 -36.713 1.00 50.03 230 MET A O 1
ATOM 1801 N N . PHE A 1 231 ? -8.498 -6.310 -36.275 1.00 39.81 231 PHE A N 1
ATOM 1802 C CA . PHE A 1 231 ? -8.550 -7.051 -37.539 1.00 39.81 231 PHE A CA 1
ATOM 1803 C C . PHE A 1 231 ? -8.137 -6.269 -38.801 1.00 39.81 231 PHE A C 1
ATOM 1805 O O . PHE A 1 231 ? -8.964 -5.887 -39.624 1.00 39.81 231 PHE A O 1
ATOM 1812 N N . SER A 1 232 ? -6.823 -6.137 -38.999 1.00 40.03 232 SER A N 1
ATOM 1813 C CA . SER A 1 232 ? -6.192 -6.399 -40.300 1.00 40.03 232 SER A CA 1
ATOM 1814 C C . SER A 1 232 ? -4.849 -7.073 -40.091 1.00 40.03 232 SER A C 1
ATOM 1816 O O . SER A 1 232 ? -4.204 -6.778 -39.059 1.00 40.03 232 SER A O 1
#